Protein AF-0000000080642934 (afdb_homodimer)

pLDDT: mean 91.49, std 10.68, range [41.81, 98.75]

Nearest PDB structures (foldseek):
  3k69-assembly1_A-2  TM=8.177E-01  e=1.412E-08  Lactiplantibacillus plantarum
  7b0c-assembly1_B  TM=6.843E-01  e=7.940E-06  Streptomyces coelicolor A3(2)
  2y75-assembly1_E  TM=7.089E-01  e=1.522E-05  Bacillus subtilis
  4cic-assembly1_B  TM=7.485E-01  e=8.469E-05  Thermincola potens JR
  3lwf-assembly1_A  TM=7.181E-01  e=2.316E-04  Listeria innocua

Radius of gyration: 22.83 Å; Cα contacts (8 Å, |Δi|>4): 420; chains: 2; bounding box: 40×67×52 Å

Structure (mmCIF, N/CA/C/O backbone):
data_AF-0000000080642934-model_v1
#
loop_
_entity.id
_entity.type
_entity.pdbx_description
1 polymer 'Transcriptional regulator'
#
loop_
_atom_site.group_PDB
_atom_site.id
_atom_site.type_symbol
_atom_site.label_atom_id
_atom_site.label_alt_id
_atom_site.label_comp_id
_atom_site.label_asym_id
_atom_site.label_entity_id
_atom_site.label_seq_id
_atom_site.pdbx_PDB_ins_code
_atom_site.Cartn_x
_atom_site.Cartn_y
_atom_site.Cartn_z
_atom_site.occupancy
_atom_site.B_iso_or_equiv
_atom_site.auth_seq_id
_atom_site.auth_comp_id
_atom_site.auth_asym_id
_atom_site.auth_atom_id
_atom_site.pdbx_PDB_model_num
ATOM 1 N N . MET A 1 1 ? 0.956 3.424 2.697 1 89.25 1 MET A N 1
ATOM 2 C CA . MET A 1 1 ? 0.306 4.73 2.66 1 89.25 1 MET A CA 1
ATOM 3 C C . MET A 1 1 ? 0.313 5.301 1.247 1 89.25 1 MET A C 1
ATOM 5 O O . MET A 1 1 ? 1.026 4.805 0.375 1 89.25 1 MET A O 1
ATOM 9 N N . ASN A 1 2 ? -0.576 6.348 0.943 1 90.12 2 ASN A N 1
ATOM 10 C CA . ASN A 1 2 ? -0.686 7.035 -0.341 1 90.12 2 ASN A CA 1
ATOM 11 C C . ASN A 1 2 ? -0.651 8.547 -0.171 1 90.12 2 ASN A C 1
ATOM 13 O O . ASN A 1 2 ? -0.491 9.055 0.944 1 90.12 2 ASN A O 1
ATOM 17 N N . LEU A 1 3 ? -0.75 9.305 -1.248 1 91.69 3 LEU A N 1
ATOM 18 C CA . LEU A 1 3 ? -0.598 10.75 -1.232 1 91.69 3 LEU A CA 1
ATOM 19 C C . LEU A 1 3 ? -1.708 11.406 -0.416 1 91.69 3 LEU A C 1
ATOM 21 O O . LEU A 1 3 ? -1.459 12.352 0.331 1 91.69 3 LEU A O 1
ATOM 25 N N . GLU A 1 4 ? -2.947 10.938 -0.564 1 93.5 4 GLU A N 1
ATOM 26 C CA . GLU A 1 4 ? -4.059 11.539 0.164 1 93.5 4 GLU A CA 1
ATOM 27 C C . GLU A 1 4 ? -3.9 11.344 1.67 1 93.5 4 GLU A C 1
ATOM 29 O O . GLU A 1 4 ? -4.238 12.234 2.453 1 93.5 4 GLU A O 1
ATOM 34 N N . PHE A 1 5 ? -3.432 10.172 2.051 1 95.88 5 PHE A N 1
ATOM 35 C CA . PHE A 1 5 ? -3.098 9.938 3.451 1 95.88 5 PHE A CA 1
ATOM 36 C C . PHE A 1 5 ? -2.062 10.945 3.936 1 95.88 5 PHE A C 1
ATOM 38 O O . PHE A 1 5 ? -2.229 11.555 4.996 1 95.88 5 PHE A O 1
ATOM 45 N N . ASN A 1 6 ? -1.058 11.18 3.174 1 95.94 6 ASN A N 1
ATOM 46 C CA . ASN A 1 6 ? 0.011 12.094 3.551 1 95.94 6 ASN A CA 1
ATOM 47 C C . ASN A 1 6 ? -0.479 13.539 3.588 1 95.94 6 ASN A C 1
ATOM 49 O O . ASN A 1 6 ? -0.076 14.32 4.457 1 95.94 6 ASN A O 1
ATOM 53 N N . ILE A 1 7 ? -1.296 13.891 2.666 1 96.25 7 ILE A N 1
ATOM 54 C CA . ILE A 1 7 ? -1.896 15.227 2.658 1 96.25 7 ILE A CA 1
ATOM 55 C C . ILE A 1 7 ? -2.725 15.422 3.924 1 96.25 7 ILE A C 1
ATOM 57 O O . ILE A 1 7 ? -2.625 16.469 4.582 1 96.25 7 ILE A O 1
ATOM 61 N N . ALA A 1 8 ? -3.512 14.445 4.277 1 97.56 8 ALA A N 1
ATOM 62 C CA . ALA A 1 8 ? -4.371 14.523 5.457 1 97.56 8 ALA A CA 1
ATOM 63 C C . ALA A 1 8 ? -3.549 14.734 6.723 1 97.56 8 ALA A C 1
ATOM 65 O O . ALA A 1 8 ? -3.869 15.602 7.539 1 97.56 8 ALA A O 1
ATOM 66 N N . VAL A 1 9 ? -2.52 13.961 6.863 1 98.25 9 VAL A N 1
ATOM 67 C CA . VAL A 1 9 ? -1.676 14.055 8.047 1 98.25 9 VAL A CA 1
ATOM 68 C C . VAL A 1 9 ? -1.018 15.43 8.102 1 98.25 9 VAL A C 1
ATOM 70 O O . VAL A 1 9 ? -0.997 16.078 9.156 1 98.25 9 VAL A O 1
ATOM 73 N N . HIS A 1 10 ? -0.493 15.883 7.016 1 97.75 10 HIS A N 1
ATOM 74 C CA . HIS A 1 10 ? 0.13 17.203 6.941 1 97.75 10 HIS A CA 1
ATOM 75 C C . HIS A 1 10 ? -0.862 18.297 7.301 1 97.75 10 HIS A C 1
ATOM 77 O O . HIS A 1 10 ? -0.558 19.172 8.117 1 97.75 10 HIS A O 1
ATOM 83 N N . LEU A 1 11 ? -1.999 18.25 6.691 1 97.5 11 LEU A N 1
ATOM 84 C CA . LEU A 1 11 ? -3.033 19.25 6.875 1 97.5 11 LEU A CA 1
ATOM 85 C C . LEU A 1 11 ? -3.441 19.359 8.344 1 97.5 11 LEU A C 1
ATOM 87 O O . LEU A 1 11 ? -3.465 20.453 8.906 1 97.5 11 LEU A O 1
ATOM 91 N N . LEU A 1 12 ? -3.754 18.25 8.93 1 98.31 12 LEU A N 1
ATOM 92 C CA . LEU A 1 12 ? -4.191 18.25 10.32 1 98.31 12 LEU A CA 1
ATOM 93 C C . LEU A 1 12 ? -3.072 18.703 11.242 1 98.31 12 LEU A C 1
ATOM 95 O O . LEU A 1 12 ? -3.309 19.469 12.188 1 98.31 12 LEU A O 1
ATOM 99 N N . THR A 1 13 ? -1.869 18.219 10.992 1 98.19 13 THR A N 1
ATOM 100 C CA . THR A 1 13 ? -0.721 18.625 11.797 1 98.19 13 THR A CA 1
ATOM 101 C C . THR A 1 13 ? -0.499 20.141 11.703 1 98.19 13 THR A C 1
ATOM 103 O O . THR A 1 13 ? -0.252 20.797 12.711 1 98.19 13 THR A O 1
ATOM 106 N N . PHE A 1 14 ? -0.611 20.656 10.5 1 97.31 14 PHE A N 1
ATOM 107 C CA . PHE A 1 14 ? -0.465 22.094 10.266 1 97.31 14 PHE A CA 1
ATOM 108 C C . PHE A 1 14 ? -1.51 22.875 11.055 1 97.31 14 PHE A C 1
ATOM 110 O O . PHE A 1 14 ? -1.183 23.859 11.719 1 97.31 14 PHE A O 1
ATOM 117 N N . LEU A 1 15 ? -2.746 22.453 10.984 1 97.44 15 LEU A N 1
ATOM 118 C CA . LEU A 1 15 ? -3.834 23.156 11.641 1 97.44 15 LEU A CA 1
ATOM 119 C C . LEU A 1 15 ? -3.658 23.141 13.156 1 97.44 15 LEU A C 1
ATOM 121 O O . LEU A 1 15 ? -3.938 24.125 13.836 1 97.44 15 LEU A O 1
ATOM 125 N N . VAL A 1 16 ? -3.201 21.984 13.695 1 97.62 16 VAL A N 1
ATOM 126 C CA . VAL A 1 16 ? -2.998 21.859 15.141 1 97.62 16 VAL A CA 1
ATOM 127 C C . VAL A 1 16 ? -1.913 22.844 15.594 1 97.62 16 VAL A C 1
ATOM 129 O O . VAL A 1 16 ? -1.99 23.391 16.688 1 97.62 16 VAL A O 1
ATOM 132 N N . LYS A 1 17 ? -0.899 23.016 14.75 1 96.19 17 LYS A N 1
ATOM 133 C CA . LYS A 1 17 ? 0.188 23.938 15.07 1 96.19 17 LYS A CA 1
ATOM 134 C C . LYS A 1 17 ? -0.297 25.391 15.07 1 96.19 17 LYS A C 1
ATOM 136 O O . LYS A 1 17 ? 0.315 26.266 15.695 1 96.19 17 LYS A O 1
ATOM 141 N N . HIS A 1 18 ? -1.378 25.641 14.344 1 94.69 18 HIS A N 1
ATOM 142 C CA . HIS A 1 18 ? -1.953 26.969 14.219 1 94.69 18 HIS A CA 1
ATOM 143 C C . HIS A 1 18 ? -3.414 26.984 14.656 1 94.69 18 HIS A C 1
ATOM 145 O O . HIS A 1 18 ? -4.297 27.328 13.867 1 94.69 18 HIS A O 1
ATOM 151 N N 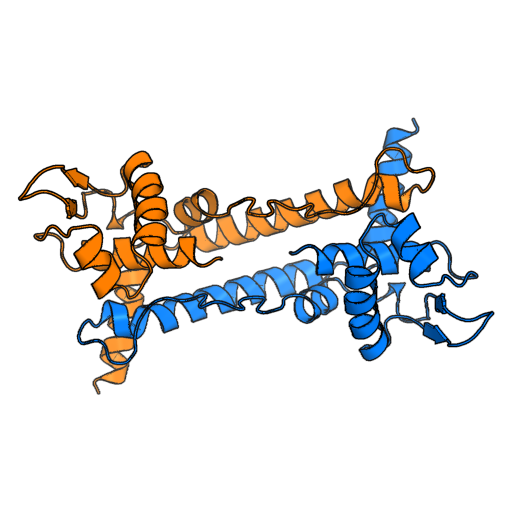. PRO A 1 19 ? -3.709 26.734 15.898 1 91.62 19 PRO A N 1
ATOM 152 C CA . PRO A 1 19 ? -5.062 26.453 16.375 1 91.62 19 PRO A CA 1
ATOM 153 C C . PRO A 1 19 ? -5.973 27.688 16.328 1 91.62 19 PRO A C 1
ATOM 155 O O . PRO A 1 19 ? -7.199 27.547 16.266 1 91.62 19 PRO A O 1
ATOM 158 N N . ASP A 1 20 ? -5.477 28.891 16.266 1 91.62 20 ASP A N 1
ATOM 159 C CA . ASP A 1 20 ? -6.289 30.094 16.359 1 91.62 20 ASP A CA 1
ATOM 160 C C . ASP A 1 20 ? -6.516 30.719 14.992 1 91.62 20 ASP A C 1
ATOM 162 O O . ASP A 1 20 ? -7.02 31.844 14.891 1 91.62 20 ASP A O 1
ATOM 166 N N . GLU A 1 21 ? -6.168 30.031 13.984 1 93 21 GLU A N 1
ATOM 167 C CA . GLU A 1 21 ? -6.289 30.562 12.633 1 93 21 GLU A CA 1
ATOM 168 C C . GLU A 1 21 ? -7.172 29.688 11.758 1 93 21 GLU A C 1
ATOM 170 O O . GLU A 1 21 ? -7.266 28.484 11.984 1 93 21 GLU A O 1
ATOM 175 N N . ARG A 1 22 ? -7.809 30.344 10.836 1 95.44 22 ARG A N 1
ATOM 176 C CA . ARG A 1 22 ? -8.594 29.672 9.812 1 95.44 22 ARG A CA 1
ATOM 177 C C . ARG A 1 22 ? -7.961 29.859 8.43 1 95.44 22 ARG A C 1
ATOM 179 O O . ARG A 1 22 ? -7.453 30.922 8.117 1 95.44 22 ARG A O 1
ATOM 186 N N . TYR A 1 23 ? -7.992 28.766 7.711 1 95.44 23 TYR A N 1
ATOM 187 C CA . TYR A 1 23 ? -7.371 28.812 6.391 1 95.44 23 TYR A CA 1
ATOM 188 C C . TYR A 1 23 ? -8.336 28.344 5.312 1 95.44 23 TYR A C 1
ATOM 190 O O . TYR A 1 23 ? -9.062 27.359 5.504 1 95.44 23 TYR A O 1
ATOM 198 N N . SER A 1 24 ? -8.344 29.078 4.223 1 93.12 24 SER A N 1
ATOM 199 C CA . SER A 1 24 ? -9.117 28.625 3.068 1 93.12 24 SER A CA 1
ATOM 200 C C . SER A 1 24 ? -8.445 27.438 2.387 1 93.12 24 SER A C 1
ATOM 202 O O . SER A 1 24 ? -7.266 27.172 2.621 1 93.12 24 SER A O 1
ATOM 204 N N . SER A 1 25 ? -9.266 26.75 1.488 1 91.44 25 SER A N 1
ATOM 205 C CA . SER A 1 25 ? -8.719 25.625 0.717 1 91.44 25 SER A CA 1
ATOM 206 C C . SER A 1 25 ? -7.535 26.078 -0.134 1 91.44 25 SER A C 1
ATOM 208 O O . SER A 1 25 ? -6.539 25.359 -0.246 1 91.44 25 SER A O 1
ATOM 210 N N . SER A 1 26 ? -7.609 27.312 -0.663 1 91.38 26 SER A N 1
ATOM 211 C CA . SER A 1 26 ? -6.535 27.828 -1.501 1 91.38 26 SER A CA 1
ATOM 212 C C . SER A 1 26 ? -5.285 28.125 -0.679 1 91.38 26 SER A C 1
ATOM 214 O O . SER A 1 26 ? -4.168 27.828 -1.107 1 91.38 26 SER A O 1
ATOM 216 N N . GLU A 1 27 ? -5.406 28.719 0.485 1 92.25 27 GLU A N 1
ATOM 217 C CA . GLU A 1 27 ? -4.273 29 1.361 1 92.25 27 GLU A CA 1
ATOM 218 C C . GLU A 1 27 ? -3.596 27.703 1.82 1 92.25 27 GLU A C 1
ATOM 220 O O . GLU A 1 27 ? -2.367 27.609 1.825 1 92.25 27 GLU A O 1
ATOM 225 N N . LEU A 1 28 ? -4.402 26.75 2.205 1 94.31 28 LEU A N 1
ATOM 226 C CA . LEU A 1 28 ? -3.873 25.469 2.67 1 94.31 28 LEU A CA 1
ATOM 227 C C . LEU A 1 28 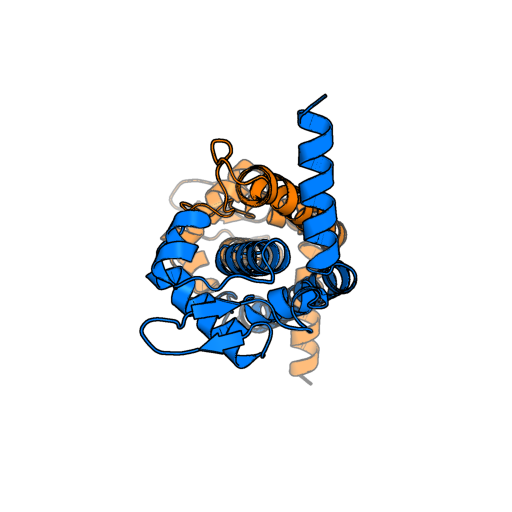? -3.127 24.75 1.551 1 94.31 28 LEU A C 1
ATOM 229 O O . LEU A 1 28 ? -2.047 24.203 1.775 1 94.31 28 LEU A O 1
ATOM 233 N N . ALA A 1 29 ? -3.742 24.734 0.363 1 93.5 29 ALA A N 1
ATOM 234 C CA . ALA A 1 29 ? -3.094 24.094 -0.781 1 93.5 29 ALA A CA 1
ATOM 235 C C . ALA A 1 29 ? -1.715 24.703 -1.035 1 93.5 29 ALA A C 1
ATOM 237 O O . ALA A 1 29 ? -0.757 23.969 -1.316 1 93.5 29 ALA A O 1
ATOM 238 N N . GLU A 1 30 ? -1.625 25.984 -0.925 1 89.38 30 GLU A N 1
ATOM 239 C CA . GLU A 1 30 ? -0.358 26.688 -1.116 1 89.38 30 GLU A CA 1
ATOM 240 C C . GLU A 1 30 ? 0.635 26.344 -0.009 1 89.38 30 GLU A C 1
ATOM 242 O O . GLU A 1 30 ? 1.814 26.109 -0.278 1 89.38 30 GLU A O 1
ATOM 247 N N . ARG A 1 31 ? 0.184 26.266 1.146 1 88 31 ARG A N 1
ATOM 248 C CA . ARG A 1 31 ? 1.046 26.062 2.305 1 88 31 ARG A CA 1
ATOM 249 C C . ARG A 1 31 ? 1.565 24.625 2.344 1 88 31 ARG A C 1
ATOM 251 O O . ARG A 1 31 ? 2.682 24.375 2.805 1 88 31 ARG A O 1
ATOM 258 N N . ILE A 1 32 ? 0.732 23.75 1.9 1 88.12 32 ILE A N 1
ATOM 259 C CA . ILE A 1 32 ? 1.156 22.359 2.002 1 88.12 32 ILE A CA 1
ATOM 260 C C . ILE A 1 32 ? 1.582 21.844 0.628 1 88.12 32 ILE A C 1
ATOM 262 O O . ILE A 1 32 ? 1.884 20.656 0.466 1 88.12 32 ILE A O 1
ATOM 266 N N . CYS A 1 33 ? 1.588 22.734 -0.419 1 85.38 33 CYS A N 1
ATOM 267 C CA . CYS A 1 33 ? 2.127 22.516 -1.757 1 85.38 33 CYS A CA 1
ATOM 268 C C . CYS A 1 33 ? 1.426 21.344 -2.449 1 85.38 33 CYS A C 1
ATOM 270 O O . CYS A 1 33 ? 2.08 20.422 -2.924 1 85.38 33 CYS A O 1
ATOM 272 N N . VAL A 1 34 ? 0.163 21.375 -2.518 1 89.69 34 VAL A N 1
ATOM 273 C CA . VAL A 1 34 ? -0.615 20.359 -3.225 1 89.69 34 VAL A CA 1
ATOM 274 C C . VAL A 1 34 ? -1.629 21.031 -4.145 1 89.69 34 VAL A C 1
ATOM 276 O O . VAL A 1 34 ? -1.866 22.234 -4.035 1 89.69 34 VAL A O 1
ATOM 279 N N . ASN A 1 35 ? -2.176 20.219 -4.996 1 87.56 35 ASN A N 1
ATOM 280 C CA . ASN A 1 35 ? -3.256 20.656 -5.871 1 87.56 35 ASN A CA 1
ATOM 281 C C . ASN A 1 35 ? -4.539 20.922 -5.09 1 87.56 35 ASN A C 1
ATOM 283 O O . ASN A 1 35 ? -4.961 20.094 -4.281 1 87.56 35 ASN A O 1
ATOM 287 N N . PRO A 1 36 ? -5.156 22.141 -5.332 1 90.81 36 PRO A N 1
ATOM 288 C CA . PRO A 1 36 ? -6.375 22.484 -4.594 1 90.81 36 PRO A CA 1
ATOM 289 C C . PRO A 1 36 ? -7.473 21.438 -4.75 1 90.81 36 PRO A C 1
ATOM 291 O O . PRO A 1 36 ? -8.258 21.203 -3.82 1 90.81 36 PRO A O 1
ATOM 294 N N . VAL A 1 37 ? -7.523 20.859 -5.934 1 90.44 37 VAL A N 1
ATOM 295 C CA . VAL A 1 37 ? -8.547 19.844 -6.16 1 90.44 37 VAL A CA 1
ATOM 296 C C . VAL A 1 37 ? -8.297 18.641 -5.25 1 90.44 37 VAL A C 1
ATOM 298 O O . VAL A 1 37 ? -9.219 18.125 -4.621 1 90.44 37 VAL A O 1
ATOM 301 N N . GLN A 1 38 ? -7.109 18.203 -5.133 1 90 38 GLN A N 1
ATOM 302 C CA . GLN A 1 38 ? -6.754 17.078 -4.266 1 90 38 GLN A CA 1
ATOM 303 C C . GLN A 1 38 ? -6.992 17.438 -2.799 1 90 38 GLN A C 1
ATOM 305 O O . GLN A 1 38 ? -7.453 16.594 -2.023 1 90 38 GLN A O 1
ATOM 310 N N . LEU A 1 39 ? -6.699 18.609 -2.455 1 94.19 39 LEU A N 1
ATOM 311 C CA . LEU A 1 39 ? -6.914 19.047 -1.08 1 94.19 39 LEU A CA 1
ATOM 312 C C . LEU A 1 39 ? -8.398 19.016 -0.727 1 94.19 39 LEU A C 1
ATOM 314 O O . LEU A 1 39 ? -8.766 18.609 0.379 1 94.19 39 LEU A O 1
ATOM 318 N N . ARG A 1 40 ? -9.234 19.422 -1.594 1 92.56 40 ARG A N 1
ATOM 319 C CA . ARG A 1 40 ? -10.664 19.484 -1.327 1 92.56 40 ARG A CA 1
ATOM 320 C C . ARG A 1 40 ? -11.242 18.094 -1.097 1 92.56 40 ARG A C 1
ATOM 322 O O . ARG A 1 40 ? -12.117 17.906 -0.254 1 92.56 40 ARG A O 1
ATOM 329 N N . ARG A 1 41 ? -10.711 17.125 -1.871 1 93 41 ARG A N 1
ATOM 330 C CA . ARG A 1 41 ? -11.141 15.742 -1.666 1 93 41 ARG A CA 1
ATOM 331 C C . ARG A 1 41 ? -10.758 15.25 -0.271 1 93 41 ARG A C 1
ATOM 333 O O . ARG A 1 41 ? -11.562 14.594 0.399 1 93 41 ARG A O 1
ATOM 340 N N . VAL A 1 42 ? -9.625 15.586 0.097 1 95.88 42 VAL A N 1
ATOM 341 C CA . VAL A 1 42 ? -9.117 15.164 1.398 1 95.88 42 VAL A CA 1
ATOM 342 C C . VAL A 1 42 ? -9.898 15.867 2.51 1 95.88 42 VAL A C 1
ATOM 344 O O . VAL A 1 42 ? -10.344 15.227 3.463 1 95.88 42 VAL A O 1
ATOM 347 N N . THR A 1 43 ? -10.109 17.203 2.346 1 96.44 43 THR A N 1
ATOM 348 C CA . THR A 1 43 ? -10.781 17.969 3.385 1 96.44 43 THR A CA 1
ATOM 349 C C . THR A 1 43 ? -12.234 17.531 3.531 1 96.44 43 THR A C 1
ATOM 351 O O . THR A 1 43 ? -12.789 17.547 4.633 1 96.44 43 THR A O 1
ATOM 354 N N . ARG A 1 44 ? -12.836 17.172 2.463 1 95 44 ARG A N 1
ATOM 355 C CA . ARG A 1 44 ? -14.203 16.688 2.535 1 95 44 ARG A CA 1
ATOM 356 C C . ARG A 1 44 ? -14.305 15.453 3.436 1 95 44 ARG A C 1
ATOM 358 O O . ARG A 1 44 ? -15.172 15.383 4.305 1 95 44 ARG A O 1
ATOM 365 N N . LYS A 1 45 ? -13.422 14.531 3.219 1 95.44 45 LYS A N 1
ATOM 366 C CA . LYS A 1 45 ? -13.422 13.32 4.031 1 95.44 45 LYS A CA 1
ATOM 367 C C . LYS A 1 45 ? -13.133 13.641 5.496 1 95.44 45 LYS A C 1
ATOM 369 O O . LYS A 1 45 ? -13.758 13.07 6.395 1 95.44 45 LYS A O 1
ATOM 374 N N . LEU A 1 46 ? -12.25 14.516 5.773 1 97.62 46 LEU A N 1
ATOM 375 C CA . LEU A 1 46 ? -11.891 14.891 7.137 1 97.62 46 LEU A CA 1
ATOM 376 C C . LEU A 1 46 ? -13.055 15.594 7.828 1 97.62 46 LEU A C 1
ATOM 378 O O . LEU A 1 46 ? -13.289 15.375 9.023 1 97.62 46 LEU A O 1
ATOM 382 N N . ASN A 1 47 ? -13.656 16.438 7.016 1 95.81 47 ASN A N 1
ATOM 383 C CA . ASN A 1 47 ? -14.812 17.141 7.559 1 95.81 47 ASN A CA 1
ATOM 384 C C . ASN A 1 47 ? -15.953 16.188 7.895 1 95.81 47 ASN A C 1
ATOM 386 O O . ASN A 1 47 ? -16.609 16.328 8.93 1 95.81 47 ASN A O 1
ATOM 390 N N . ASP A 1 48 ? -16.188 15.234 7.027 1 95.38 48 ASP A N 1
ATOM 391 C CA . ASP A 1 48 ? -17.219 14.234 7.242 1 95.38 48 ASP A CA 1
ATOM 392 C C . ASP A 1 48 ? -16.984 13.453 8.531 1 95.38 48 ASP A C 1
ATOM 394 O O . ASP A 1 48 ? -17.922 13.039 9.203 1 95.38 48 ASP A O 1
ATOM 398 N N . GLN A 1 49 ? -15.734 13.328 8.938 1 95.94 49 GLN A N 1
ATOM 399 C CA . GLN A 1 49 ? -15.367 12.57 10.133 1 95.94 49 GLN A CA 1
ATOM 400 C C . GLN A 1 49 ? -15.211 13.492 11.336 1 95.94 49 GLN A C 1
ATOM 402 O O . GLN A 1 49 ? -14.891 13.031 12.438 1 95.94 49 GLN A O 1
ATOM 407 N N . GLN A 1 50 ? -15.367 14.805 11.133 1 96.88 50 GLN A N 1
ATOM 408 C CA . GLN A 1 50 ? -15.297 15.828 12.172 1 96.88 50 GLN A CA 1
ATOM 409 C C . GLN A 1 50 ? -13.898 15.898 12.781 1 96.88 50 GLN A C 1
ATOM 411 O O . GLN A 1 50 ? -13.75 16.078 13.992 1 96.88 50 GLN A O 1
ATOM 416 N N . TYR A 1 51 ? -12.938 15.711 11.969 1 97.88 51 TYR A N 1
ATOM 417 C CA . TYR A 1 51 ? -11.555 15.781 12.422 1 97.88 51 TYR A CA 1
ATOM 418 C C . TYR A 1 51 ? -11.055 17.219 12.422 1 97.88 51 TYR A C 1
ATOM 420 O O . TYR A 1 51 ? -9.969 17.5 12.93 1 97.88 51 TYR A O 1
ATOM 428 N N . LEU A 1 52 ? -11.867 18.125 11.812 1 97.44 52 LEU A N 1
ATOM 429 C CA . LEU A 1 52 ? -11.609 19.562 11.797 1 97.44 52 LEU A CA 1
ATOM 430 C C . LEU A 1 52 ? -12.906 20.344 11.703 1 97.44 52 LEU A C 1
ATOM 432 O O . LEU A 1 52 ? -13.977 19.766 11.523 1 97.44 52 LEU A O 1
ATOM 436 N N . ASP A 1 53 ? -12.797 21.625 11.898 1 96.38 53 ASP A N 1
ATOM 437 C CA . ASP A 1 53 ? -13.945 22.5 11.75 1 96.38 53 ASP A CA 1
ATOM 438 C C . ASP A 1 53 ? -13.906 23.234 10.406 1 96.38 53 ASP A C 1
ATOM 440 O O . ASP A 1 53 ? -12.859 23.719 9.992 1 96.38 53 ASP A O 1
ATOM 444 N N . ALA A 1 54 ? -15.031 23.219 9.789 1 94.88 54 ALA A N 1
ATOM 445 C CA . ALA A 1 54 ? -15.172 23.953 8.539 1 94.88 54 ALA A CA 1
ATOM 446 C C . ALA A 1 54 ? -16.266 25 8.641 1 94.88 54 ALA A C 1
ATOM 448 O O . ALA A 1 54 ? -17.297 24.781 9.273 1 94.88 54 ALA A O 1
ATOM 449 N N . SER A 1 55 ? -16.031 26.156 8.125 1 92.44 55 SER A N 1
ATOM 450 C CA . SER A 1 55 ? -17.031 27.203 8.039 1 92.44 55 SER A CA 1
ATOM 451 C C . SER A 1 55 ? -17.031 27.875 6.668 1 92.44 55 SER A C 1
ATOM 453 O O . SER A 1 55 ? -15.984 27.922 6.012 1 9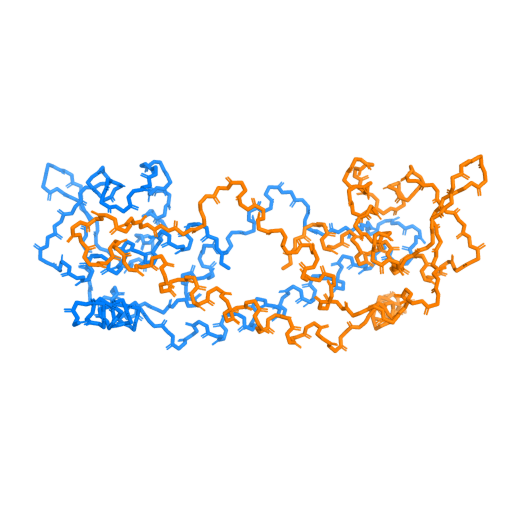2.44 55 SER A O 1
ATOM 455 N N . ARG A 1 56 ? -18.25 28.188 6.215 1 87.75 56 ARG A N 1
ATOM 456 C CA . ARG A 1 56 ? -18.391 28.812 4.902 1 87.75 56 ARG A CA 1
ATOM 457 C C . ARG A 1 56 ? -18.359 30.328 5.012 1 87.75 56 ARG A C 1
ATOM 459 O O . ARG A 1 56 ? -18.578 30.891 6.09 1 87.75 56 ARG A O 1
ATOM 466 N N . GLY A 1 57 ? -18.047 31.062 3.834 1 84.81 57 GLY A N 1
ATOM 467 C CA . GLY A 1 57 ? -18.141 32.531 3.758 1 84.81 57 GLY A CA 1
ATOM 468 C C . GLY A 1 57 ? -16.781 33.188 3.738 1 84.81 57 GLY A C 1
ATOM 469 O O . GLY A 1 57 ? -15.742 32.531 3.812 1 84.81 57 GLY A O 1
ATOM 470 N N . LYS A 1 58 ? -16.766 34.562 3.688 1 85.25 58 LYS A N 1
ATOM 471 C CA . LYS A 1 58 ? -15.586 35.438 3.561 1 85.25 58 LYS A CA 1
ATOM 472 C C . LYS A 1 58 ? -14.594 35.156 4.691 1 85.25 58 LYS A C 1
ATOM 474 O O . LYS A 1 58 ? -13.383 35.219 4.48 1 85.25 58 LYS A O 1
ATOM 479 N N . TYR A 1 59 ? -15.086 34.844 5.922 1 85.31 59 TYR A N 1
ATOM 480 C CA . TYR A 1 59 ? -14.219 34.594 7.062 1 85.31 59 TYR A CA 1
ATOM 481 C C . TYR A 1 59 ? -14.211 33.125 7.43 1 85.31 59 TYR A C 1
ATOM 483 O O . TYR A 1 59 ? -13.883 32.75 8.562 1 85.31 59 TYR A O 1
ATOM 491 N N . GLY A 1 60 ? -14.57 32.375 6.391 1 93.06 60 GLY A N 1
ATOM 492 C CA . GLY A 1 60 ? -14.648 30.938 6.648 1 93.06 60 GLY A CA 1
ATOM 493 C C . GLY A 1 60 ? -13.328 30.234 6.422 1 93.06 60 GLY A C 1
ATOM 494 O O . GLY A 1 60 ? -12.266 30.844 6.473 1 93.06 60 GLY A O 1
ATOM 495 N N . GLY A 1 61 ? -13.359 28.844 6.391 1 95.31 61 GLY A N 1
ATOM 496 C CA . GLY A 1 61 ? -12.18 28 6.23 1 95.31 61 GLY A CA 1
ATOM 497 C C . GLY A 1 61 ? -12.133 26.859 7.215 1 95.31 61 GLY A C 1
ATOM 498 O O . GLY A 1 61 ? -13.164 26.422 7.73 1 95.31 61 GLY A O 1
ATOM 499 N N . TYR A 1 62 ? -10.938 26.359 7.285 1 96.94 62 TYR A N 1
ATOM 500 C CA . TYR A 1 62 ? -10.719 25.172 8.109 1 96.94 62 TYR A CA 1
ATOM 501 C C . TYR A 1 62 ? -9.875 25.516 9.328 1 96.94 62 TYR A C 1
ATOM 503 O O . TYR A 1 62 ? -8.961 26.328 9.258 1 96.94 62 TYR A O 1
ATOM 511 N N . GLN A 1 63 ? -10.234 24.906 10.414 1 97.44 63 GLN A N 1
ATOM 512 C CA . GLN A 1 63 ? -9.531 25.078 11.68 1 97.44 63 GLN A CA 1
ATOM 513 C C . GLN A 1 63 ? -9.523 23.781 12.492 1 97.44 63 GLN A C 1
ATOM 515 O O . GLN A 1 63 ? -10.461 22.984 12.398 1 97.44 63 GLN A O 1
ATOM 520 N N . ALA A 1 64 ? -8.43 23.594 13.273 1 97.88 64 ALA A N 1
ATOM 521 C CA . ALA A 1 64 ? -8.391 22.453 14.172 1 97.88 64 ALA A CA 1
ATOM 522 C C . ALA A 1 64 ? -9.508 22.531 15.211 1 97.88 64 ALA A C 1
ATOM 524 O O . ALA A 1 64 ? -9.938 23.625 15.586 1 97.88 64 ALA A O 1
ATOM 525 N N . ASN A 1 65 ? -9.992 21.438 15.602 1 97.19 65 ASN A N 1
ATOM 526 C CA . ASN A 1 65 ? -10.914 21.344 16.734 1 97.19 65 ASN A CA 1
ATOM 527 C C . ASN A 1 65 ? -10.375 20.453 17.844 1 97.19 65 ASN A C 1
ATOM 529 O O . ASN A 1 65 ? -9.203 20.078 17.828 1 97.19 65 ASN A O 1
ATOM 533 N N . ASP A 1 66 ? -11.18 20.109 18.844 1 95.5 66 ASP A N 1
ATOM 534 C CA . ASP A 1 66 ? -10.719 19.406 20.047 1 95.5 66 ASP A CA 1
ATOM 535 C C . ASP A 1 66 ? -10.328 17.969 19.703 1 95.5 66 ASP A C 1
ATOM 537 O O . ASP A 1 66 ? -9.602 17.328 20.469 1 95.5 66 ASP A O 1
ATOM 541 N N . GLN A 1 67 ? -10.727 17.5 18.547 1 96.94 67 GLN A N 1
ATOM 542 C CA . GLN A 1 67 ? -10.477 16.125 18.188 1 96.94 67 GLN A CA 1
ATOM 543 C C . GLN A 1 67 ? -9.242 16 17.281 1 96.94 67 GLN A C 1
ATOM 545 O O . GLN A 1 67 ? -8.648 14.93 17.172 1 96.94 67 GLN A O 1
ATOM 550 N N . THR A 1 68 ? -8.828 17.062 16.688 1 98.25 68 THR A N 1
ATOM 551 C CA . THR A 1 68 ? -7.828 17.031 15.617 1 98.25 68 THR A CA 1
ATOM 552 C C . THR A 1 68 ? -6.535 16.375 16.109 1 98.25 68 THR A C 1
ATOM 554 O O . THR A 1 68 ? -6.008 15.469 15.469 1 98.25 68 THR A O 1
ATOM 557 N N . MET A 1 69 ? -6.027 16.797 17.234 1 97.38 69 MET A N 1
ATOM 558 C CA . MET A 1 69 ? -4.738 16.328 17.734 1 97.38 69 MET A CA 1
ATOM 559 C C . MET A 1 69 ? -4.816 14.867 18.172 1 97.38 69 MET A C 1
ATOM 561 O O . MET A 1 69 ? -3.805 14.164 18.188 1 97.38 69 MET A O 1
ATOM 565 N N . LYS A 1 70 ? -6.059 14.367 18.453 1 97.88 70 LYS A N 1
ATOM 566 C CA . LYS A 1 70 ? -6.254 13.023 19 1 97.88 70 LYS A CA 1
ATOM 567 C C . LYS A 1 70 ? -6.453 12 17.891 1 97.88 70 LYS A C 1
ATOM 569 O O . LYS A 1 70 ? -6.375 10.797 18.125 1 97.88 70 LYS A O 1
ATOM 574 N N . VA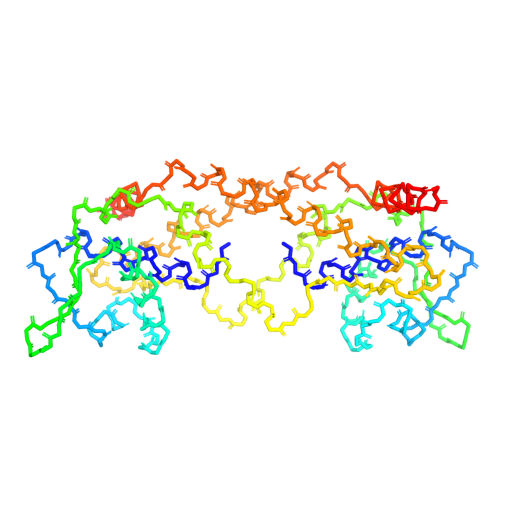L A 1 71 ? -6.621 12.477 16.703 1 98.19 71 VAL A N 1
ATOM 575 C CA . VAL A 1 71 ? -6.852 11.57 15.578 1 98.19 71 VAL A CA 1
ATOM 576 C C . VAL A 1 71 ? -5.652 10.633 15.414 1 98.19 71 VAL A C 1
ATOM 578 O O . VAL A 1 71 ? -4.508 11.086 15.367 1 98.19 71 VAL A O 1
ATOM 581 N N . ASN A 1 72 ? -5.875 9.336 15.406 1 97.75 72 ASN A N 1
ATOM 582 C CA . ASN A 1 72 ? -4.758 8.43 15.156 1 97.75 72 ASN A CA 1
ATOM 583 C C . ASN A 1 72 ? -4.586 8.141 13.672 1 97.75 72 ASN A C 1
ATOM 585 O O . ASN A 1 72 ? -5.543 8.25 12.898 1 97.75 72 ASN A O 1
ATOM 589 N N . LEU A 1 73 ? -3.473 7.77 13.32 1 98.56 73 LEU A N 1
ATOM 590 C CA . LEU A 1 73 ? -3.139 7.574 11.914 1 98.56 73 LEU A CA 1
ATOM 591 C C . LEU A 1 73 ? -3.859 6.355 11.352 1 98.56 73 LEU A C 1
ATOM 593 O O . LEU A 1 73 ? -4.031 6.242 10.133 1 98.56 73 LEU A O 1
ATOM 597 N N . ALA A 1 74 ? -4.281 5.414 12.242 1 98.25 74 ALA A N 1
ATOM 598 C CA . ALA A 1 74 ? -5.031 4.254 11.766 1 98.25 74 ALA A CA 1
ATOM 599 C C . ALA A 1 74 ? -6.371 4.68 11.164 1 98.25 74 ALA A C 1
ATOM 601 O O . ALA A 1 74 ? -6.793 4.145 10.133 1 98.25 74 ALA A O 1
ATOM 602 N N . GLU A 1 75 ? -7.031 5.621 11.812 1 97.12 75 GLU A N 1
ATOM 603 C CA . GLU A 1 75 ? -8.297 6.141 11.305 1 97.12 75 GLU A CA 1
ATOM 604 C C . GLU A 1 75 ? -8.117 6.797 9.938 1 97.12 75 GLU A C 1
ATOM 606 O O . GLU A 1 75 ? -8.922 6.582 9.031 1 97.12 75 GLU A O 1
ATOM 611 N N . LEU A 1 76 ? -7.074 7.578 9.812 1 97.88 76 LEU A N 1
ATOM 612 C CA . LEU A 1 76 ? -6.777 8.234 8.547 1 97.88 76 LEU A CA 1
ATOM 613 C C . LEU A 1 76 ? -6.383 7.207 7.488 1 97.88 76 LEU A C 1
ATOM 615 O O . LEU A 1 76 ? -6.773 7.328 6.324 1 97.88 76 LEU A O 1
ATOM 619 N N . PHE A 1 77 ? -5.602 6.219 7.949 1 97.12 77 PHE A N 1
ATOM 620 C CA . PHE A 1 77 ? -5.172 5.168 7.039 1 97.12 77 PHE A CA 1
ATOM 621 C C . PHE A 1 77 ? -6.371 4.457 6.426 1 97.12 77 PHE A C 1
ATOM 623 O O . PHE A 1 77 ? -6.426 4.258 5.207 1 97.12 77 PHE A O 1
ATOM 630 N N . VAL A 1 78 ? -7.305 4.125 7.219 1 95.44 78 VAL A N 1
ATOM 631 C CA . VAL A 1 78 ? -8.508 3.438 6.758 1 95.44 78 VAL A CA 1
ATOM 632 C C . VAL A 1 78 ? -9.328 4.367 5.867 1 95.44 78 VAL A C 1
ATOM 634 O O . VAL A 1 78 ? -9.82 3.953 4.812 1 95.44 78 VAL A O 1
ATOM 637 N N . ALA A 1 79 ? -9.422 5.551 6.227 1 94.75 79 ALA A N 1
ATOM 638 C CA . ALA A 1 79 ? -10.25 6.512 5.504 1 94.75 79 ALA A CA 1
ATOM 639 C C . ALA A 1 79 ? -9.703 6.762 4.105 1 94.75 79 ALA A C 1
ATOM 641 O O . ALA A 1 79 ? -10.469 6.992 3.164 1 94.75 79 ALA A O 1
ATOM 642 N N . PHE A 1 80 ? -8.406 6.746 3.996 1 93.94 80 PHE A N 1
ATOM 643 C CA . PHE A 1 80 ? -7.816 7.145 2.725 1 93.94 80 PHE A CA 1
ATOM 644 C C . PHE A 1 80 ? -7.227 5.941 1.999 1 93.94 80 PHE A C 1
ATOM 646 O O . PHE A 1 80 ? -6.613 6.09 0.94 1 93.94 80 PHE A O 1
ATOM 653 N N . SER A 1 81 ? -7.309 4.785 2.66 1 84.06 81 SER A N 1
ATOM 654 C CA . SER A 1 81 ? -6.859 3.562 1.999 1 84.06 81 SER A CA 1
ATOM 655 C C . SER A 1 81 ? -7.738 3.227 0.802 1 84.06 81 SER A C 1
ATOM 657 O O . SER A 1 81 ? -8.945 3.018 0.951 1 84.06 81 SER A O 1
ATOM 659 N N . GLU A 1 82 ? -8.117 4.301 0.002 1 64.44 82 GLU A N 1
ATOM 660 C CA . GLU A 1 82 ? -9.062 3.957 -1.054 1 64.44 82 GLU A CA 1
ATOM 661 C C . GLU A 1 82 ? -8.594 2.732 -1.837 1 64.44 82 GLU A C 1
ATOM 663 O O . GLU A 1 82 ? -7.395 2.506 -1.983 1 64.44 82 GLU A O 1
ATOM 668 N N . GLU A 1 83 ? -9.43 1.814 -1.859 1 54.59 83 GLU A N 1
ATOM 669 C CA . GLU A 1 83 ? -9.32 0.829 -2.932 1 54.59 83 GLU A CA 1
ATOM 670 C C . GLU A 1 83 ? -9.07 1.503 -4.277 1 54.59 83 GLU A C 1
ATOM 672 O O . GLU A 1 83 ? -9.992 2.043 -4.891 1 54.59 83 GLU A O 1
ATOM 677 N N . ARG A 1 84 ? -8.125 2.633 -4.305 1 49.06 84 ARG A N 1
ATOM 678 C CA . ARG A 1 84 ? -7.953 3.285 -5.598 1 49.06 84 ARG A CA 1
ATOM 679 C C . ARG A 1 84 ? -8.227 2.316 -6.742 1 49.06 84 ARG A C 1
ATOM 681 O O . ARG A 1 84 ? -7.758 2.523 -7.863 1 49.06 84 ARG A O 1
ATOM 688 N N . SER A 1 85 ? -8.445 1.157 -6.508 1 48.44 85 SER A N 1
ATOM 689 C CA . SER A 1 85 ? -8.25 0.296 -7.672 1 48.44 85 SER A CA 1
ATOM 690 C C . SER A 1 85 ? -9.281 0.591 -8.758 1 48.44 85 SER A C 1
ATOM 692 O O . SER A 1 85 ? -10.422 0.123 -8.688 1 48.44 85 SER A O 1
ATOM 694 N N . ASP A 1 86 ? -9.391 1.949 -9.18 1 49.22 86 ASP A N 1
ATOM 695 C CA . ASP A 1 86 ? -10.148 1.856 -10.422 1 49.22 86 ASP A CA 1
ATOM 696 C C . ASP A 1 86 ? -9.891 0.526 -11.125 1 49.22 86 ASP A C 1
ATOM 698 O O . ASP A 1 86 ? -10.633 0.149 -12.039 1 49.22 86 ASP A O 1
ATOM 702 N N . GLY A 1 87 ? -8.781 -0.237 -10.781 1 61.59 87 GLY A N 1
ATOM 703 C CA . GLY A 1 87 ? -8.586 -1.465 -11.539 1 61.59 87 GLY A CA 1
ATOM 704 C C . GLY A 1 87 ? -8.492 -2.697 -10.656 1 61.59 87 GLY A C 1
ATOM 705 O O . GLY A 1 87 ? -8.562 -2.598 -9.43 1 61.59 87 GLY A O 1
ATOM 706 N N . ARG A 1 88 ? -8.656 -3.771 -11.203 1 81 88 ARG A N 1
ATOM 707 C CA . ARG A 1 88 ? -8.594 -5.133 -10.68 1 81 88 ARG A CA 1
ATOM 708 C C . ARG A 1 88 ? -7.289 -5.363 -9.922 1 81 88 ARG A C 1
ATOM 710 O O . ARG A 1 88 ? -6.203 -5.148 -10.461 1 81 88 ARG A O 1
ATOM 717 N N . LEU A 1 89 ? -7.355 -5.488 -8.578 1 87.94 89 LEU A N 1
ATOM 718 C CA . LEU A 1 89 ? -6.184 -5.738 -7.75 1 87.94 89 LEU A CA 1
ATOM 719 C C . LEU A 1 89 ? -5.785 -7.211 -7.809 1 87.94 89 LEU A C 1
ATOM 721 O O . LEU A 1 89 ? -4.598 -7.539 -7.785 1 87.94 89 LEU A O 1
ATOM 725 N N . PHE A 1 90 ? -6.754 -7.984 -7.93 1 91.44 90 PHE A N 1
ATOM 726 C CA . PHE A 1 90 ? -6.488 -9.422 -7.887 1 91.44 90 PHE A CA 1
ATOM 727 C C . PHE A 1 90 ? -6.758 -10.062 -9.242 1 91.44 90 PHE A C 1
ATOM 729 O O . PHE A 1 90 ? -7.652 -9.633 -9.969 1 91.44 90 PHE A O 1
ATOM 736 N N . THR A 1 91 ? -6.031 -11.078 -9.469 1 92.62 91 THR A N 1
ATOM 737 C CA . THR A 1 91 ? -6.223 -11.852 -10.688 1 92.62 91 THR A CA 1
ATOM 738 C C . THR A 1 91 ? -7.051 -13.109 -10.398 1 92.62 91 THR A C 1
ATOM 740 O O . THR A 1 91 ? -7.34 -13.414 -9.242 1 92.62 91 THR A O 1
ATOM 743 N N . GLY A 1 92 ? -7.371 -13.727 -11.523 1 89.06 92 GLY A N 1
ATOM 744 C CA . GLY A 1 92 ? -8.164 -14.945 -11.43 1 89.06 92 GLY A CA 1
ATOM 745 C C . GLY A 1 92 ? -9.586 -14.773 -11.922 1 89.06 92 GLY A C 1
ATOM 746 O O . GLY A 1 92 ? -10 -13.664 -12.266 1 89.06 92 GLY A O 1
ATOM 747 N N . ASP A 1 93 ? -10.172 -15.914 -12.023 1 88.75 93 ASP A N 1
ATOM 748 C CA . ASP A 1 93 ? -11.539 -16.016 -12.516 1 88.75 93 ASP A CA 1
ATOM 749 C C . ASP A 1 93 ? -12.266 -17.203 -11.883 1 88.75 93 ASP A C 1
ATOM 751 O O . ASP A 1 93 ? -11.898 -18.359 -12.102 1 88.75 93 ASP A O 1
ATOM 755 N N . GLU A 1 94 ? -13.328 -16.891 -11.195 1 87.31 94 GLU A N 1
ATOM 756 C CA . GLU A 1 94 ? -14.07 -17.938 -10.492 1 87.31 94 GLU A CA 1
ATOM 757 C C . GLU A 1 94 ? -14.617 -18.984 -11.461 1 87.31 94 GLU A C 1
ATOM 759 O O . GLU A 1 94 ? -14.875 -20.125 -11.078 1 87.31 94 GLU A O 1
ATOM 764 N N . GLY A 1 95 ? -14.797 -18.656 -12.703 1 87.94 95 GLY A N 1
ATOM 765 C CA . GLY A 1 95 ? -15.336 -19.547 -13.711 1 87.94 95 GLY A CA 1
ATOM 766 C C . GLY A 1 95 ? -14.258 -20.328 -14.445 1 87.94 95 GLY A C 1
ATOM 767 O O . GLY A 1 95 ? -14.555 -21.109 -15.359 1 87.94 95 GLY A O 1
ATOM 768 N N . SER A 1 96 ? -13.102 -20.172 -14.047 1 89.94 96 SER A N 1
ATOM 769 C CA . SER A 1 96 ? -11.992 -20.828 -14.734 1 89.94 96 SER A CA 1
ATOM 770 C C . SER A 1 96 ? -11.977 -22.328 -14.453 1 89.94 96 SER A C 1
ATOM 772 O O . SER A 1 96 ? -12.414 -22.781 -13.391 1 89.94 96 SER A O 1
ATOM 774 N N . ASP A 1 97 ? -11.477 -23.078 -15.422 1 88.06 97 ASP A N 1
ATOM 775 C CA . ASP A 1 97 ? -11.312 -24.516 -15.234 1 88.06 97 ASP A CA 1
ATOM 776 C C . ASP A 1 97 ? -10.039 -24.828 -14.453 1 88.06 97 ASP A C 1
ATOM 778 O O . ASP A 1 97 ? -9.852 -25.953 -13.992 1 88.06 97 ASP A O 1
ATOM 782 N N . CYS A 1 98 ? -9.219 -23.859 -14.305 1 90.69 98 CYS A N 1
ATOM 783 C CA . CYS A 1 98 ? -7.988 -24.031 -13.547 1 90.69 98 CYS A CA 1
ATOM 784 C C . CYS A 1 98 ? -8.195 -23.688 -12.078 1 90.69 98 CYS A C 1
ATOM 786 O O . CYS A 1 98 ? -8.633 -22.578 -11.75 1 90.69 98 CYS A O 1
ATOM 788 N N . GLU A 1 99 ? -7.922 -24.641 -11.18 1 91.69 99 GLU A N 1
ATOM 789 C CA . GLU A 1 99 ? -8.117 -24.469 -9.742 1 91.69 99 GLU A CA 1
ATOM 790 C C . GLU A 1 99 ? -7.344 -23.25 -9.227 1 91.69 99 GLU A C 1
ATOM 792 O O . GLU A 1 99 ? -7.812 -22.531 -8.344 1 91.69 99 GLU A O 1
ATOM 797 N N . ILE A 1 100 ? -6.148 -23.047 -9.75 1 94.31 100 ILE A N 1
ATOM 798 C CA . ILE A 1 100 ? -5.336 -21.906 -9.328 1 94.31 100 ILE A CA 1
ATOM 799 C C . ILE A 1 100 ? -6.043 -20.609 -9.68 1 94.31 100 ILE A C 1
ATOM 801 O O . ILE A 1 100 ? -6.27 -19.766 -8.812 1 94.31 100 ILE A O 1
ATOM 805 N N . SER A 1 101 ? -6.422 -20.469 -10.953 1 93.19 101 SER A N 1
ATOM 806 C CA . SER A 1 101 ? -7.059 -19.25 -11.422 1 93.19 101 SER A CA 1
ATOM 807 C C . SER A 1 101 ? -8.391 -19 -10.719 1 93.19 101 SER A C 1
ATOM 809 O O . SER A 1 101 ? -8.797 -17.859 -10.523 1 93.19 101 SER A O 1
ATOM 811 N N . ARG A 1 102 ? -8.977 -20.047 -10.32 1 92.75 102 ARG A N 1
ATOM 812 C CA . ARG A 1 102 ? -10.273 -19.938 -9.664 1 92.75 102 ARG A CA 1
ATOM 813 C C . ARG A 1 102 ? -10.133 -19.391 -8.25 1 92.75 102 ARG A C 1
ATOM 815 O O . ARG A 1 102 ? -10.977 -18.609 -7.797 1 92.75 102 ARG A O 1
ATOM 822 N N . GLU A 1 103 ? -9.047 -19.797 -7.555 1 95 103 GLU A N 1
ATOM 823 C CA . GLU A 1 103 ? -9.023 -19.562 -6.113 1 95 103 GLU A CA 1
ATOM 824 C C . GLU A 1 103 ? -7.965 -18.531 -5.73 1 95 103 GLU A C 1
ATOM 826 O O . GLU A 1 103 ? -7.965 -18.016 -4.609 1 95 103 GLU A O 1
ATOM 831 N N . ILE A 1 104 ? -7.07 -18.188 -6.586 1 96.69 104 ILE A N 1
ATOM 832 C CA . ILE A 1 104 ? -5.91 -17.391 -6.215 1 96.69 104 ILE A CA 1
ATOM 833 C C . ILE A 1 104 ? -6.363 -15.992 -5.77 1 96.69 104 ILE A C 1
ATOM 835 O O . ILE A 1 104 ? -5.781 -15.406 -4.855 1 96.69 104 ILE A O 1
ATOM 839 N N . GLY A 1 105 ? -7.395 -15.469 -6.465 1 95.19 105 GLY A N 1
ATOM 840 C CA . GLY A 1 105 ? -7.922 -14.18 -6.047 1 95.19 105 GLY A CA 1
ATOM 841 C C . GLY A 1 105 ? -8.344 -14.148 -4.59 1 95.19 105 GLY A C 1
ATOM 842 O O . GLY A 1 105 ? -8.031 -13.195 -3.871 1 95.19 105 GLY A O 1
ATOM 843 N N . HIS A 1 106 ? -9.008 -15.18 -4.188 1 95.38 106 HIS A N 1
ATOM 844 C CA . HIS A 1 106 ? -9.445 -15.305 -2.803 1 95.38 106 HIS A CA 1
ATOM 845 C C . HIS A 1 106 ? -8.258 -15.43 -1.857 1 95.38 106 HIS A C 1
ATOM 847 O O . HIS A 1 106 ? -8.219 -14.773 -0.813 1 95.38 106 HIS A O 1
ATOM 853 N N . THR A 1 107 ? -7.359 -16.234 -2.213 1 97.25 107 THR A N 1
ATOM 854 C CA . THR A 1 107 ? -6.168 -16.453 -1.4 1 97.25 107 THR A CA 1
ATOM 855 C C . THR A 1 107 ? -5.41 -15.141 -1.203 1 97.25 107 THR A C 1
ATOM 857 O O . THR A 1 107 ? -5.07 -14.773 -0.075 1 97.25 107 THR A O 1
ATOM 860 N N . MET A 1 108 ? -5.211 -14.398 -2.299 1 96.88 108 MET A N 1
ATOM 861 C CA . MET A 1 108 ? -4.449 -13.156 -2.223 1 96.88 108 MET A CA 1
ATOM 862 C C . MET A 1 108 ? -5.238 -12.078 -1.484 1 96.88 108 MET A C 1
ATOM 864 O O . MET A 1 108 ? -4.656 -11.25 -0.789 1 96.88 108 MET A O 1
ATOM 868 N N . SER A 1 109 ? -6.52 -12.117 -1.637 1 95.62 109 SER A N 1
ATOM 869 C CA . SER A 1 109 ? -7.355 -11.188 -0.882 1 95.62 109 SER A CA 1
ATOM 870 C C . SER A 1 109 ? -7.188 -11.391 0.62 1 95.62 109 SER A C 1
ATOM 872 O O . SER A 1 109 ? -7.207 -10.422 1.386 1 95.62 109 SER A O 1
ATOM 874 N N . ASN A 1 110 ? -7.031 -12.641 1.067 1 96.94 110 ASN A N 1
ATOM 875 C CA . ASN A 1 110 ? -6.793 -12.938 2.477 1 96.94 110 ASN A CA 1
ATOM 876 C C . ASN A 1 110 ? -5.457 -12.367 2.947 1 96.94 110 ASN A C 1
ATOM 878 O O . ASN A 1 110 ? -5.359 -11.82 4.047 1 96.94 110 ASN A O 1
ATOM 882 N N . PHE A 1 111 ? -4.453 -12.523 2.143 1 97.31 111 PHE A N 1
ATOM 883 C CA . PHE A 1 111 ? -3.164 -11.93 2.479 1 97.31 111 PHE A CA 1
ATOM 884 C C . PHE A 1 111 ? -3.275 -10.414 2.557 1 97.31 111 PHE A C 1
ATOM 886 O O . PHE A 1 111 ? -2.684 -9.781 3.439 1 97.31 111 PHE A O 1
ATOM 893 N N . HIS A 1 112 ? -4.016 -9.82 1.636 1 95.12 112 HIS A N 1
ATOM 894 C CA . HIS A 1 112 ? -4.219 -8.375 1.615 1 95.12 112 HIS A CA 1
ATOM 895 C C . HIS A 1 112 ? -4.898 -7.895 2.895 1 95.12 112 HIS A C 1
ATOM 897 O O . HIS A 1 112 ? -4.52 -6.863 3.453 1 95.12 112 HIS A O 1
ATOM 903 N N . LYS A 1 113 ? -5.887 -8.625 3.312 1 96.25 113 LYS A N 1
ATOM 904 C CA . LYS A 1 113 ? -6.594 -8.273 4.543 1 96.25 113 LYS A CA 1
ATOM 905 C C . LYS A 1 113 ? -5.648 -8.273 5.738 1 96.25 113 LYS A C 1
ATOM 907 O O . LYS A 1 113 ? -5.73 -7.402 6.605 1 96.25 113 LYS A O 1
ATOM 912 N N . ARG A 1 114 ? -4.809 -9.219 5.793 1 97.12 114 ARG A N 1
ATOM 913 C CA . ARG A 1 114 ? -3.834 -9.297 6.879 1 97.12 114 ARG A CA 1
ATOM 914 C C . ARG A 1 114 ? -2.842 -8.141 6.809 1 97.12 114 ARG A C 1
ATOM 916 O O . ARG A 1 114 ? -2.439 -7.598 7.836 1 97.12 114 ARG A O 1
ATOM 923 N N . GLU A 1 115 ? -2.422 -7.812 5.582 1 96.25 115 GLU A N 1
ATOM 924 C CA . GLU A 1 115 ? -1.573 -6.641 5.398 1 96.25 115 GLU A CA 1
ATOM 925 C C . GLU A 1 115 ? -2.219 -5.391 5.992 1 96.25 115 GLU A C 1
ATOM 927 O O . GLU A 1 115 ? -1.567 -4.637 6.715 1 96.25 115 GLU A O 1
ATOM 932 N N . GLN A 1 116 ? -3.438 -5.219 5.621 1 95.44 116 GLN A N 1
ATOM 933 C CA . GLN A 1 116 ? -4.164 -4.047 6.098 1 95.44 116 GLN A CA 1
ATOM 934 C C . GLN A 1 116 ? -4.258 -4.039 7.621 1 95.44 116 GLN A C 1
ATOM 936 O O . GLN A 1 116 ? -4.066 -2.996 8.25 1 95.44 116 GLN A O 1
ATOM 941 N N . ALA A 1 117 ? -4.539 -5.219 8.203 1 97.44 117 ALA A N 1
ATOM 942 C CA . ALA A 1 117 ? -4.656 -5.328 9.656 1 97.44 117 ALA A CA 1
ATOM 943 C C . ALA A 1 117 ? -3.336 -4.98 10.344 1 97.44 117 ALA A C 1
ATOM 945 O O . ALA A 1 117 ? -3.324 -4.32 11.383 1 97.44 117 ALA A O 1
ATOM 946 N N . LEU A 1 118 ? -2.25 -5.43 9.812 1 97.81 118 LEU A N 1
ATOM 947 C CA . LEU A 1 118 ? -0.928 -5.137 10.359 1 97.81 118 LEU A CA 1
ATOM 948 C C . LEU A 1 118 ? -0.654 -3.639 10.352 1 97.81 118 LEU A C 1
ATOM 950 O O . LEU A 1 118 ? -0.157 -3.088 11.336 1 97.81 118 LEU A O 1
ATOM 954 N N . LEU A 1 119 ? -0.989 -3.035 9.234 1 97.44 119 LEU A N 1
ATOM 955 C CA . LEU A 1 119 ? -0.71 -1.609 9.094 1 97.44 119 LEU A CA 1
ATOM 956 C C . LEU A 1 119 ? -1.646 -0.785 9.977 1 97.44 119 LEU A C 1
ATOM 958 O O . LEU A 1 119 ? -1.234 0.227 10.547 1 97.44 119 LEU A O 1
ATOM 962 N N . ILE A 1 120 ? -2.908 -1.216 10.055 1 97.81 120 ILE A N 1
ATOM 963 C CA . ILE A 1 120 ? -3.844 -0.55 10.953 1 97.81 120 ILE A CA 1
ATOM 964 C C . ILE A 1 120 ? -3.33 -0.635 12.391 1 97.81 120 ILE A C 1
ATOM 966 O O . ILE A 1 120 ? -3.336 0.361 13.117 1 97.81 120 ILE A O 1
ATOM 970 N N . ASP A 1 121 ? -2.889 -1.768 12.797 1 98.19 121 ASP A N 1
ATOM 971 C CA . ASP A 1 121 ? -2.348 -1.953 14.141 1 98.19 121 ASP A CA 1
ATOM 972 C C . ASP A 1 121 ? -1.113 -1.082 14.359 1 98.19 121 ASP A C 1
ATOM 974 O O . ASP A 1 121 ? -0.931 -0.516 15.445 1 98.19 121 ASP A O 1
ATOM 978 N N . TYR A 1 122 ? -0.273 -0.994 13.469 1 97.88 122 TYR A N 1
ATOM 979 C CA . TYR A 1 122 ? 0.925 -0.164 13.523 1 97.88 122 TYR A CA 1
ATOM 980 C C . TYR A 1 122 ? 0.565 1.301 13.742 1 97.88 122 TYR A C 1
ATOM 982 O O . TYR A 1 122 ? 1.19 1.984 14.555 1 97.88 122 TYR A O 1
ATOM 990 N N . TYR A 1 123 ? -0.506 1.823 13.039 1 98.19 123 TYR A N 1
ATOM 991 C CA . TYR A 1 123 ? -0.848 3.242 13.039 1 98.19 123 TYR A CA 1
ATOM 992 C C . TYR A 1 123 ? -1.756 3.588 14.211 1 98.19 123 TYR A C 1
ATOM 994 O O . TYR A 1 123 ? -1.998 4.766 14.492 1 98.19 123 TYR A O 1
ATOM 1002 N N . LYS A 1 124 ? -2.229 2.564 14.914 1 98 124 LYS A N 1
ATOM 1003 C CA . LYS A 1 124 ? -3.188 2.76 16 1 98 124 LYS A CA 1
ATOM 1004 C C . LYS A 1 124 ? -2.574 3.572 17.141 1 98 124 LYS A C 1
ATOM 1006 O O . LYS A 1 124 ? -3.283 4.285 17.844 1 98 124 LYS A O 1
ATOM 1011 N N . SER A 1 125 ? -1.27 3.512 17.281 1 95.88 125 SER A N 1
ATOM 1012 C CA . SER A 1 125 ? -0.624 4.121 18.438 1 95.88 125 SER A CA 1
ATOM 1013 C C . SER A 1 125 ? -0.012 5.473 18.078 1 95.88 125 SER A C 1
ATOM 1015 O O . SER A 1 125 ? 0.697 6.074 18.891 1 95.88 125 SER A O 1
ATOM 1017 N N . VAL A 1 126 ? -0.184 5.973 16.891 1 98.38 126 VAL A N 1
ATOM 1018 C CA . VAL A 1 126 ? 0.38 7.246 16.453 1 98.38 126 VAL A CA 1
ATOM 1019 C C . VAL A 1 126 ? -0.743 8.258 16.219 1 98.38 126 VAL A C 1
ATOM 1021 O O . VAL A 1 126 ? -1.649 8.008 15.414 1 98.38 126 VAL A O 1
ATOM 1024 N N . THR A 1 127 ? -0.712 9.32 16.859 1 98.62 127 THR A N 1
ATOM 1025 C CA . THR A 1 127 ? -1.709 10.375 16.688 1 98.62 127 THR A CA 1
ATOM 1026 C C . THR A 1 127 ? -1.116 11.562 15.938 1 98.62 127 THR A C 1
ATOM 1028 O O . THR A 1 127 ? 0.098 11.641 15.734 1 98.62 127 THR A O 1
ATOM 1031 N N . ILE A 1 128 ? -1.985 12.492 15.555 1 98.75 128 ILE A N 1
ATOM 1032 C CA . ILE A 1 128 ? -1.531 13.734 14.945 1 98.75 128 ILE A CA 1
ATOM 1033 C C . ILE A 1 128 ? -0.623 14.484 15.922 1 98.75 128 ILE A C 1
ATOM 1035 O O . ILE A 1 128 ? 0.353 15.117 15.508 1 98.75 128 ILE A O 1
ATOM 1039 N N . HIS A 1 129 ? -0.951 14.422 17.188 1 98.25 129 HIS A N 1
ATOM 1040 C CA . HIS A 1 129 ? -0.091 15.008 18.203 1 98.25 129 HIS A CA 1
ATOM 1041 C C . HIS A 1 129 ? 1.312 14.414 18.156 1 98.25 129 HIS A C 1
ATOM 1043 O O . HIS A 1 129 ? 2.303 15.141 18.25 1 98.25 129 HIS A O 1
ATOM 1049 N N . ASP A 1 130 ? 1.387 13.109 18.062 1 98.38 130 ASP A N 1
ATOM 1050 C CA . ASP A 1 130 ? 2.676 12.43 17.984 1 98.38 130 ASP A CA 1
ATOM 1051 C C . ASP A 1 130 ? 3.449 12.867 16.734 1 98.38 130 ASP A C 1
ATOM 1053 O O . ASP A 1 130 ? 4.664 13.07 16.797 1 98.38 130 ASP A O 1
ATOM 1057 N N . VAL A 1 131 ? 2.762 12.992 15.594 1 98.44 131 VAL A N 1
ATOM 1058 C CA . VAL A 1 131 ? 3.398 13.438 14.359 1 98.44 131 VAL A CA 1
ATOM 1059 C C . VAL A 1 131 ? 3.957 14.844 14.539 1 98.44 131 VAL A C 1
ATOM 1061 O O . VAL A 1 131 ? 5.098 15.117 14.156 1 98.44 131 VAL A O 1
ATOM 1064 N N . LEU A 1 132 ? 3.125 15.734 15.078 1 98 132 LEU A N 1
ATOM 1065 C CA . LEU A 1 132 ? 3.576 17.094 15.344 1 98 132 LEU A CA 1
ATOM 1066 C C . LEU A 1 132 ? 4.859 17.094 16.172 1 98 132 LEU A C 1
ATOM 1068 O O . LEU A 1 132 ? 5.816 17.797 15.836 1 98 132 LEU A O 1
ATOM 1072 N N . ASN A 1 133 ? 4.883 16.281 17.219 1 97.44 133 ASN A N 1
ATOM 1073 C CA . ASN A 1 133 ? 6.055 16.203 18.094 1 97.44 133 ASN A CA 1
ATOM 1074 C C . ASN A 1 133 ? 7.277 15.68 17.328 1 97.44 133 ASN A C 1
ATOM 1076 O O . ASN A 1 133 ? 8.391 16.172 17.531 1 97.44 133 ASN A O 1
ATOM 1080 N N . GLU A 1 134 ? 7.082 14.703 16.516 1 96.81 134 GLU A N 1
ATOM 1081 C CA . GLU A 1 134 ? 8.18 14.133 15.734 1 96.81 134 GLU A CA 1
ATOM 1082 C C . GLU A 1 134 ? 8.727 15.156 14.742 1 96.81 134 GLU A C 1
ATOM 1084 O O . GLU A 1 134 ? 9.945 15.258 14.555 1 96.81 134 GLU A O 1
ATOM 1089 N N . VAL A 1 135 ? 7.844 15.891 14.109 1 96.19 135 VAL A N 1
ATOM 1090 C CA . VAL A 1 135 ? 8.242 16.906 13.148 1 96.19 135 VAL A CA 1
ATOM 1091 C C . VAL A 1 135 ? 9.07 17.984 13.852 1 96.19 135 VAL A C 1
ATOM 1093 O O . VAL A 1 135 ? 10.109 18.422 13.344 1 96.19 135 VAL A O 1
ATOM 1096 N N . LEU A 1 136 ? 8.617 18.438 14.992 1 94.38 136 LEU A N 1
ATOM 1097 C CA . LEU A 1 136 ? 9.273 19.5 15.727 1 94.38 136 LEU A CA 1
ATOM 1098 C C . LEU A 1 136 ? 10.625 19.047 16.266 1 94.38 136 LEU A C 1
ATOM 1100 O O . LEU A 1 136 ? 11.562 19.844 16.359 1 94.38 136 LEU A O 1
ATOM 1104 N N . LYS A 1 137 ? 10.68 17.75 16.625 1 92.19 137 LYS A N 1
ATOM 1105 C CA . LYS A 1 137 ? 11.953 17.203 17.078 1 92.19 137 LYS A CA 1
ATOM 1106 C C . LYS A 1 137 ? 12.977 17.203 15.945 1 92.19 137 LYS A C 1
ATOM 1108 O O . LYS A 1 137 ? 14.156 17.484 16.172 1 92.19 137 LYS A O 1
ATOM 1113 N N . GLU A 1 138 ? 12.578 16.891 14.789 1 87 138 GLU A N 1
ATOM 1114 C CA . GLU A 1 138 ? 13.469 16.875 13.633 1 87 138 GLU A CA 1
ATOM 1115 C C . GLU A 1 138 ? 13.961 18.281 13.289 1 87 138 GLU A C 1
ATOM 1117 O O . GLU A 1 138 ? 15.094 18.469 12.852 1 87 138 GLU A O 1
ATOM 1122 N N . TYR A 1 139 ? 13.078 19.203 13.477 1 81.56 139 TYR A N 1
ATOM 1123 C CA . TYR A 1 139 ? 13.422 20.609 13.211 1 81.56 139 TYR A CA 1
ATOM 1124 C C . TYR A 1 139 ? 14.445 21.109 14.219 1 81.56 139 TYR A C 1
ATOM 1126 O O . TYR A 1 139 ? 15.367 21.844 13.852 1 81.56 139 TYR A O 1
ATOM 1134 N N . SER A 1 140 ? 14.281 20.734 15.445 1 81.81 140 SER A N 1
ATOM 1135 C CA . SER A 1 140 ? 15.195 21.172 16.484 1 81.81 140 SER A CA 1
ATOM 1136 C C . SER A 1 140 ? 16.578 20.562 16.312 1 81.81 140 SER A C 1
ATOM 1138 O O . SER A 1 140 ? 17.594 21.188 16.656 1 81.81 140 SER A O 1
ATOM 1140 N N . HIS A 1 141 ? 16.641 19.359 15.906 1 70.31 141 HIS A N 1
ATOM 1141 C CA . HIS A 1 141 ? 17.922 18.703 15.719 1 70.31 141 HIS A CA 1
ATOM 1142 C C . HIS A 1 141 ? 18.688 19.297 14.531 1 70.31 141 HIS A C 1
ATOM 1144 O O . HIS A 1 141 ? 19.922 19.234 14.484 1 70.31 141 HIS A O 1
ATOM 1150 N N . GLU A 1 142 ? 17.969 19.797 13.562 1 62.09 142 GLU A N 1
ATOM 1151 C CA . GLU A 1 142 ? 18.641 20.391 12.414 1 62.09 142 GLU A CA 1
ATOM 1152 C C . GLU A 1 142 ? 19.094 21.812 12.703 1 62.09 142 GLU A C 1
ATOM 1154 O O . GLU A 1 142 ? 20.062 22.297 12.125 1 62.09 142 GLU A O 1
ATOM 1159 N N . THR A 1 143 ? 18.406 22.578 13.648 1 59.25 143 THR A N 1
ATOM 1160 C CA . THR A 1 143 ? 18.766 23.953 13.945 1 59.25 143 THR A CA 1
ATOM 1161 C C . THR A 1 143 ? 19.922 24.016 14.945 1 59.25 143 THR A C 1
ATOM 1163 O O . THR A 1 143 ? 20.359 25.094 15.336 1 59.25 143 THR A O 1
ATOM 1166 N N . VAL A 1 144 ? 20.672 23 15.445 1 41.81 144 VAL A N 1
ATOM 1167 C CA . VAL A 1 144 ? 21.875 23.094 16.25 1 41.81 144 VAL A CA 1
ATOM 1168 C C . VAL A 1 144 ? 23.094 22.781 15.391 1 41.81 144 VAL A C 1
ATOM 1170 O O . VAL A 1 144 ? 23.094 21.797 14.641 1 41.81 144 VAL A O 1
ATOM 1173 N N . MET B 1 1 ? 0.082 -4.555 -1.053 1 89.25 1 MET B N 1
ATOM 1174 C CA . MET B 1 1 ? 0.361 -5.203 -2.332 1 89.25 1 MET B CA 1
ATOM 1175 C C . MET B 1 1 ? -0.324 -4.465 -3.477 1 89.25 1 MET B C 1
ATOM 1177 O O . MET B 1 1 ? -1.202 -3.631 -3.246 1 89.25 1 MET B O 1
ATOM 1181 N N . ASN B 1 2 ? 0.132 -4.695 -4.793 1 90.12 2 ASN B N 1
ATOM 1182 C CA . ASN B 1 2 ? -0.424 -4.109 -6.012 1 90.12 2 ASN B CA 1
ATOM 1183 C C . ASN B 1 2 ? -0.689 -5.176 -7.07 1 90.12 2 ASN B C 1
ATOM 1185 O O . ASN B 1 2 ? -0.49 -6.367 -6.824 1 90.12 2 ASN B O 1
ATOM 1189 N N . LEU B 1 3 ? -1.172 -4.793 -8.227 1 91.62 3 LEU B N 1
ATOM 1190 C CA . LEU B 1 3 ? -1.59 -5.727 -9.266 1 91.62 3 LEU B CA 1
ATOM 1191 C C . LEU B 1 3 ? -0.401 -6.527 -9.789 1 91.62 3 LEU B C 1
ATOM 1193 O O . LEU B 1 3 ? -0.517 -7.73 -10.031 1 91.62 3 LEU B O 1
ATOM 1197 N N . GLU B 1 4 ? 0.74 -5.871 -10 1 93.38 4 GLU B N 1
ATOM 1198 C CA . GLU B 1 4 ? 1.906 -6.57 -10.523 1 93.38 4 GLU B CA 1
ATOM 1199 C C . GLU B 1 4 ? 2.395 -7.641 -9.547 1 93.38 4 GLU B C 1
ATOM 1201 O O . GLU B 1 4 ? 2.826 -8.719 -9.969 1 93.38 4 GLU B O 1
ATOM 1206 N N . PHE B 1 5 ? 2.369 -7.309 -8.281 1 95.75 5 PHE B N 1
ATOM 1207 C CA . PHE B 1 5 ? 2.67 -8.305 -7.254 1 95.75 5 PHE B CA 1
ATOM 1208 C C . PHE B 1 5 ? 1.733 -9.5 -7.367 1 95.75 5 PHE B C 1
ATOM 1210 O O . PHE B 1 5 ? 2.18 -10.648 -7.359 1 95.75 5 PHE B O 1
ATOM 1217 N N . ASN B 1 6 ? 0.479 -9.266 -7.523 1 95.88 6 ASN B N 1
ATOM 1218 C CA . ASN B 1 6 ? -0.514 -10.328 -7.605 1 95.88 6 ASN B CA 1
ATOM 1219 C C . ASN B 1 6 ? -0.356 -11.148 -8.883 1 95.88 6 ASN B C 1
ATOM 1221 O O . ASN B 1 6 ? -0.533 -12.367 -8.875 1 95.88 6 ASN B O 1
ATOM 1225 N N . ILE B 1 7 ? -0.066 -10.492 -9.945 1 96.19 7 ILE B N 1
ATOM 1226 C CA . ILE B 1 7 ? 0.197 -11.188 -11.203 1 96.19 7 ILE B CA 1
ATOM 1227 C C . ILE B 1 7 ? 1.401 -12.109 -11.039 1 96.19 7 ILE B C 1
ATOM 1229 O O . ILE B 1 7 ? 1.362 -13.273 -11.461 1 96.19 7 ILE B O 1
ATOM 1233 N N . ALA B 1 8 ? 2.449 -11.617 -10.438 1 97.56 8 ALA B N 1
ATOM 1234 C CA . ALA B 1 8 ? 3.67 -12.398 -10.242 1 97.56 8 ALA B CA 1
ATOM 1235 C C . ALA B 1 8 ? 3.391 -13.664 -9.43 1 97.56 8 ALA B C 1
ATOM 1237 O O . ALA B 1 8 ? 3.824 -14.75 -9.805 1 97.56 8 ALA B O 1
ATOM 1238 N N . VAL B 1 9 ? 2.684 -13.5 -8.352 1 98.25 9 VAL B N 1
ATOM 1239 C CA . VAL B 1 9 ? 2.377 -14.633 -7.484 1 98.25 9 VAL B CA 1
ATOM 1240 C C . VAL B 1 9 ? 1.531 -15.648 -8.25 1 98.25 9 VAL B C 1
ATOM 1242 O O . VAL B 1 9 ? 1.801 -16.844 -8.195 1 98.25 9 VAL B O 1
ATOM 1245 N N . HIS B 1 10 ? 0.532 -15.195 -8.938 1 97.69 10 HIS B N 1
ATOM 1246 C CA . HIS B 1 10 ? -0.321 -16.078 -9.727 1 97.69 10 HIS B CA 1
ATOM 1247 C C . HIS B 1 10 ? 0.489 -16.828 -10.781 1 97.69 10 HIS B C 1
ATOM 1249 O O . HIS B 1 10 ? 0.362 -18.047 -10.906 1 97.69 10 HIS B O 1
ATOM 1255 N N . LEU B 1 11 ? 1.27 -16.094 -11.508 1 97.5 11 LEU B N 1
ATOM 1256 C CA . LEU B 1 11 ? 2.062 -16.656 -12.594 1 97.5 11 LEU B CA 1
ATOM 1257 C C . LEU B 1 11 ? 2.988 -17.75 -12.086 1 97.5 11 LEU B C 1
ATOM 1259 O O . LEU B 1 11 ? 3.016 -18.844 -12.648 1 97.5 11 LEU B O 1
ATOM 1263 N N . LEU B 1 12 ? 3.734 -17.469 -11.062 1 98.31 12 LEU B N 1
ATOM 1264 C CA . LEU B 1 12 ? 4.68 -18.438 -10.531 1 98.31 12 LEU B CA 1
ATOM 1265 C C . LEU B 1 12 ? 3.951 -19.641 -9.961 1 98.31 12 LEU B C 1
ATOM 1267 O O . LEU B 1 12 ? 4.383 -20.781 -10.156 1 98.31 12 LEU B O 1
ATOM 1271 N N . THR B 1 13 ? 2.865 -19.391 -9.242 1 98.19 13 THR B N 1
ATOM 1272 C CA . THR B 1 13 ? 2.074 -20.484 -8.688 1 98.19 13 THR B CA 1
ATOM 1273 C C . THR B 1 13 ? 1.533 -21.375 -9.797 1 98.19 13 THR B C 1
ATOM 1275 O O . THR B 1 13 ? 1.579 -22.609 -9.688 1 98.19 13 THR B O 1
ATOM 1278 N N . PHE B 1 14 ? 1.056 -20.766 -10.852 1 97.31 14 PHE B N 1
ATOM 1279 C CA . PHE B 1 14 ? 0.542 -21.5 -12 1 97.31 14 PHE B CA 1
ATOM 1280 C C . PHE B 1 14 ? 1.63 -22.375 -12.617 1 97.31 14 PHE B C 1
ATOM 1282 O O . PHE B 1 14 ? 1.405 -23.562 -12.891 1 97.31 14 PHE B O 1
ATOM 1289 N N . LEU B 1 15 ? 2.795 -21.812 -12.828 1 97.44 15 LEU B N 1
ATOM 1290 C CA . LEU B 1 15 ? 3.887 -22.531 -13.469 1 97.44 15 LEU B CA 1
ATOM 1291 C C . LEU B 1 15 ? 4.336 -23.719 -12.609 1 97.44 15 LEU B C 1
ATOM 1293 O O . LEU B 1 15 ? 4.652 -24.781 -13.133 1 97.44 15 LEU B O 1
ATOM 1297 N N . VAL B 1 16 ? 4.375 -23.5 -11.273 1 97.62 16 VAL B N 1
ATOM 1298 C CA . VAL B 1 16 ? 4.789 -24.562 -10.367 1 97.62 16 VAL B CA 1
ATOM 1299 C C . VAL B 1 16 ? 3.799 -25.734 -10.445 1 97.62 16 VAL B C 1
ATOM 1301 O O . VAL B 1 16 ? 4.188 -26.891 -10.344 1 97.62 16 VAL B O 1
ATOM 1304 N N . LYS B 1 17 ? 2.518 -25.422 -10.609 1 96.25 17 LYS B N 1
ATOM 1305 C CA . LYS B 1 17 ? 1.484 -26.438 -10.719 1 96.25 17 LYS B CA 1
ATOM 1306 C C . LYS B 1 17 ? 1.625 -27.234 -12.016 1 96.25 17 LYS B C 1
ATOM 1308 O O . LYS B 1 17 ? 1.146 -28.359 -12.117 1 96.25 17 LYS B O 1
ATOM 1313 N N . HIS B 1 18 ? 2.262 -26.609 -13 1 94.69 18 HIS B N 1
ATOM 1314 C CA . HIS B 1 18 ? 2.457 -27.219 -14.312 1 94.69 18 HIS B CA 1
ATOM 1315 C C . HIS B 1 18 ? 3.936 -27.281 -14.68 1 94.69 18 HIS B C 1
ATOM 1317 O O . HIS B 1 18 ? 4.344 -26.719 -15.703 1 94.69 18 HIS B O 1
ATOM 1323 N N . PRO B 1 19 ? 4.734 -28.016 -13.984 1 91.62 19 PRO B N 1
ATOM 1324 C CA . PRO B 1 19 ? 6.195 -27.938 -14.062 1 91.62 19 PRO B CA 1
ATOM 1325 C C . PRO B 1 19 ? 6.742 -28.469 -15.391 1 91.62 19 PRO B C 1
ATOM 1327 O O . PRO B 1 19 ? 7.844 -28.109 -15.805 1 91.62 19 PRO B O 1
ATOM 1330 N N . ASP B 1 20 ? 6.016 -29.25 -16.141 1 91.62 20 ASP B N 1
ATOM 1331 C CA . ASP B 1 20 ? 6.539 -29.922 -17.328 1 91.62 20 ASP B CA 1
ATOM 1332 C C . ASP B 1 20 ? 6.07 -29.203 -18.594 1 91.62 20 ASP B C 1
ATOM 1334 O O . ASP B 1 20 ? 6.25 -29.719 -19.703 1 91.62 20 ASP B O 1
ATOM 1338 N N . GLU B 1 21 ? 5.492 -28.078 -18.422 1 92.88 21 GLU B N 1
ATOM 1339 C CA . GLU B 1 21 ? 4.957 -27.359 -19.578 1 92.88 21 GLU B CA 1
ATOM 1340 C C . GLU B 1 21 ? 5.582 -25.969 -19.703 1 92.88 21 GLU B C 1
ATOM 1342 O O . GLU B 1 21 ? 6 -25.375 -18.703 1 92.88 21 GLU B O 1
ATOM 1347 N N . ARG B 1 22 ? 5.66 -25.547 -20.922 1 95.31 22 ARG B N 1
ATOM 1348 C CA . ARG B 1 22 ? 6.09 -24.188 -21.25 1 95.31 22 ARG B CA 1
ATOM 1349 C C . ARG B 1 22 ? 4.941 -23.375 -21.844 1 95.31 22 ARG B C 1
ATOM 1351 O O . ARG B 1 22 ? 4.141 -23.891 -22.625 1 95.31 22 ARG B O 1
ATOM 1358 N N . TYR B 1 23 ? 4.906 -22.156 -21.391 1 95.38 23 TYR B N 1
ATOM 1359 C CA . TYR B 1 23 ? 3.814 -21.297 -21.859 1 95.38 23 TYR B CA 1
ATOM 1360 C C . TYR B 1 23 ? 4.348 -19.984 -22.422 1 95.38 23 TYR B C 1
ATOM 1362 O O . TYR B 1 23 ? 5.266 -19.391 -21.875 1 95.38 23 TYR B O 1
ATOM 1370 N N . SER B 1 24 ? 3.781 -19.594 -23.547 1 92.88 24 SER B N 1
ATOM 1371 C CA . SER B 1 24 ? 4.105 -18.281 -24.094 1 92.88 24 SER B CA 1
ATOM 1372 C C . SER B 1 24 ? 3.469 -17.172 -23.281 1 92.88 24 SER B C 1
ATOM 1374 O O . SER B 1 24 ? 2.561 -17.422 -22.484 1 92.88 24 SER B O 1
ATOM 1376 N N . SER B 1 25 ? 3.998 -15.891 -23.531 1 91.25 25 SER B N 1
ATOM 1377 C CA . SER B 1 25 ? 3.424 -14.734 -22.859 1 91.25 25 SER B CA 1
ATOM 1378 C C . SER B 1 25 ? 1.935 -14.602 -23.156 1 91.25 25 SER B C 1
ATOM 1380 O O . SER B 1 25 ? 1.144 -14.273 -22.281 1 91.25 25 SER B O 1
ATOM 1382 N N . SER B 1 26 ? 1.533 -14.938 -24.391 1 91.25 26 SER B N 1
ATOM 1383 C CA . SER B 1 26 ? 0.133 -14.836 -24.797 1 91.25 26 SER B CA 1
ATOM 1384 C C . SER B 1 26 ? -0.714 -15.906 -24.109 1 91.25 26 SER B C 1
ATOM 1386 O O . SER B 1 26 ? -1.825 -15.617 -23.641 1 91.25 26 SER B O 1
ATOM 1388 N N . GLU B 1 27 ? -0.261 -17.125 -24.016 1 92.12 27 GLU B N 1
ATOM 1389 C CA . GLU B 1 27 ? -0.979 -18.203 -23.344 1 92.12 27 GLU B CA 1
ATOM 1390 C C . GLU B 1 27 ? -1.145 -17.906 -21.859 1 92.12 27 GLU B C 1
ATOM 1392 O O . GLU B 1 27 ? -2.223 -18.109 -21.297 1 92.12 27 GLU B O 1
ATOM 1397 N N . LEU B 1 28 ? -0.07 -17.453 -21.234 1 94.19 28 LEU B N 1
ATOM 1398 C CA . LEU B 1 28 ? -0.104 -17.125 -19.812 1 94.19 28 LEU B CA 1
ATOM 1399 C C . LEU B 1 28 ? -1.079 -15.992 -19.547 1 94.19 28 LEU B C 1
ATOM 1401 O O . LEU B 1 28 ? -1.845 -16.047 -18.578 1 94.19 28 LEU B O 1
ATOM 1405 N N . ALA B 1 29 ? -1.003 -14.945 -20.375 1 93.38 29 ALA B N 1
ATOM 1406 C CA . ALA B 1 29 ? -1.913 -13.82 -20.203 1 93.38 29 ALA B CA 1
ATOM 1407 C C . ALA B 1 29 ? -3.369 -14.273 -20.25 1 93.38 29 ALA B C 1
ATOM 1409 O O . ALA B 1 29 ? -4.191 -13.805 -19.453 1 93.38 29 ALA B O 1
ATOM 1410 N N . GLU B 1 30 ? -3.656 -15.164 -21.125 1 89.25 30 GLU B N 1
ATOM 1411 C CA . GLU B 1 30 ? -5.004 -15.703 -21.266 1 89.25 30 GLU B CA 1
ATOM 1412 C C . GLU B 1 30 ? -5.379 -16.547 -20.031 1 89.25 30 GLU B C 1
ATOM 1414 O O . GLU B 1 30 ? -6.492 -16.438 -19.516 1 89.25 30 GLU B O 1
ATOM 1419 N N . ARG B 1 31 ? -4.504 -17.281 -19.594 1 88.06 31 ARG B N 1
ATOM 1420 C CA . ARG B 1 31 ? -4.766 -18.219 -18.5 1 88.06 31 ARG B CA 1
ATOM 1421 C C . ARG B 1 31 ? -4.922 -17.484 -17.172 1 88.06 31 ARG B C 1
ATOM 1423 O O . ARG B 1 31 ? -5.699 -17.891 -16.312 1 88.06 31 ARG B O 1
ATOM 1430 N N . ILE B 1 32 ? -4.184 -16.422 -17.062 1 88.19 32 ILE B N 1
ATOM 1431 C CA . ILE B 1 32 ? -4.238 -15.742 -15.766 1 88.19 32 ILE B CA 1
ATOM 1432 C C . ILE B 1 32 ? -5.059 -14.461 -15.906 1 88.19 32 ILE B C 1
ATOM 1434 O O . ILE B 1 32 ? -5.145 -13.664 -14.961 1 88.19 32 ILE B O 1
ATOM 1438 N N . CYS B 1 33 ? -5.664 -14.195 -17.094 1 85.19 33 CYS B N 1
ATOM 1439 C CA . CYS B 1 33 ? -6.637 -13.148 -17.391 1 85.19 33 CYS B CA 1
ATOM 1440 C C . CYS B 1 33 ? -6.047 -11.766 -17.141 1 85.19 33 CYS B C 1
ATOM 1442 O O . CYS B 1 33 ? -6.629 -10.961 -16.406 1 85.19 33 CYS B O 1
ATOM 1444 N N . VAL B 1 34 ? -4.949 -11.477 -17.703 1 89.62 34 VAL B N 1
ATOM 1445 C CA . VAL B 1 34 ? -4.328 -10.164 -17.609 1 89.62 34 VAL B CA 1
ATOM 1446 C C . VAL B 1 34 ? -3.924 -9.688 -19 1 89.62 34 VAL B C 1
ATOM 1448 O O . VAL B 1 34 ? -3.922 -10.469 -19.953 1 89.62 34 VAL B O 1
ATOM 1451 N N . ASN B 1 35 ? -3.613 -8.422 -19.047 1 87.5 35 ASN B N 1
ATOM 1452 C CA . ASN B 1 35 ? -3.09 -7.82 -20.266 1 87.5 35 ASN B CA 1
ATOM 1453 C C . ASN B 1 35 ? -1.683 -8.32 -20.578 1 87.5 35 ASN B C 1
ATOM 1455 O O . ASN B 1 35 ? -0.816 -8.336 -19.703 1 87.5 35 ASN B O 1
ATOM 1459 N N . PRO B 1 36 ? -1.464 -8.766 -21.859 1 90.56 36 PRO B N 1
ATOM 1460 C CA . PRO B 1 36 ? -0.148 -9.297 -22.234 1 90.56 36 PRO B CA 1
ATOM 1461 C C . PRO B 1 36 ? 0.983 -8.312 -21.969 1 90.56 36 PRO B C 1
ATOM 1463 O O . PRO B 1 36 ? 2.098 -8.719 -21.625 1 90.56 36 PRO B O 1
ATOM 1466 N N . VAL B 1 37 ? 0.672 -7.047 -22.172 1 90.19 37 VAL B N 1
ATOM 1467 C CA . VAL B 1 37 ? 1.699 -6.039 -21.922 1 90.19 37 VAL B CA 1
ATOM 1468 C C . VAL B 1 37 ? 2.082 -6.031 -20.453 1 90.19 37 VAL B C 1
ATOM 1470 O O . VAL B 1 37 ? 3.266 -6.008 -20.109 1 90.19 37 VAL B O 1
ATOM 1473 N N . GLN B 1 38 ? 1.159 -6.074 -19.578 1 89.88 38 GLN B N 1
ATOM 1474 C CA . GLN B 1 38 ? 1.413 -6.113 -18.141 1 89.88 38 GLN B CA 1
ATOM 1475 C C . GLN B 1 38 ? 2.146 -7.391 -17.734 1 89.88 38 GLN B C 1
ATOM 1477 O O . GLN B 1 38 ? 3.039 -7.359 -16.891 1 89.88 38 GLN B O 1
ATOM 1482 N N . LEU B 1 39 ? 1.785 -8.445 -18.328 1 94 39 LEU B N 1
ATOM 1483 C CA . LEU B 1 39 ? 2.436 -9.719 -18.031 1 94 39 LEU B CA 1
ATOM 1484 C C . LEU B 1 39 ? 3.91 -9.672 -18.422 1 94 39 LEU B C 1
ATOM 1486 O O . LEU B 1 39 ? 4.762 -10.195 -17.703 1 94 39 LEU B O 1
ATOM 1490 N N . ARG B 1 40 ? 4.227 -9.117 -19.516 1 92.19 40 ARG B N 1
ATOM 1491 C CA . ARG B 1 40 ? 5.602 -9.07 -20 1 92.19 40 ARG B CA 1
ATOM 1492 C C . ARG B 1 40 ? 6.488 -8.266 -19.047 1 92.19 40 ARG B C 1
ATOM 1494 O O . ARG B 1 40 ? 7.648 -8.617 -18.828 1 92.19 40 ARG B O 1
ATOM 1501 N N . ARG B 1 41 ? 5.902 -7.176 -18.516 1 92.81 41 ARG B N 1
ATOM 1502 C CA . ARG B 1 41 ? 6.648 -6.395 -17.531 1 92.81 41 ARG B CA 1
ATOM 1503 C C . ARG B 1 41 ? 6.969 -7.223 -16.297 1 92.81 41 ARG B C 1
ATOM 1505 O O . ARG B 1 41 ? 8.086 -7.172 -15.773 1 92.81 41 ARG B O 1
ATOM 1512 N N . VAL B 1 42 ? 6.027 -7.934 -15.898 1 95.75 42 VAL B N 1
ATOM 1513 C CA . VAL B 1 42 ? 6.176 -8.758 -14.703 1 95.75 42 VAL B CA 1
ATOM 1514 C C . VAL B 1 42 ? 7.172 -9.883 -14.977 1 95.75 42 VAL B C 1
ATOM 1516 O O . VAL B 1 42 ? 8.078 -10.125 -14.18 1 95.75 42 VAL B O 1
ATOM 1519 N N . THR B 1 43 ? 7.027 -10.531 -16.156 1 96.31 43 THR B N 1
ATOM 1520 C CA . THR B 1 43 ? 7.887 -11.672 -16.469 1 96.31 43 THR B CA 1
ATOM 1521 C C . THR B 1 43 ? 9.336 -11.219 -16.641 1 96.31 43 THR B C 1
ATOM 1523 O O . THR B 1 43 ? 10.266 -11.961 -16.312 1 96.31 43 THR B O 1
ATOM 1526 N N . ARG B 1 44 ? 9.516 -10.086 -17.172 1 94.75 44 ARG B N 1
ATOM 1527 C CA . ARG B 1 44 ? 10.867 -9.562 -17.312 1 94.75 44 ARG B CA 1
ATOM 1528 C C . ARG B 1 44 ? 11.562 -9.469 -15.953 1 94.75 44 ARG B C 1
ATOM 1530 O O . ARG B 1 44 ? 12.695 -9.922 -15.797 1 94.75 44 ARG B O 1
ATOM 1537 N N . LYS B 1 45 ? 10.867 -8.898 -15.008 1 95.31 45 LYS B N 1
ATOM 1538 C CA . LYS B 1 45 ? 11.438 -8.766 -13.664 1 95.31 45 LYS B CA 1
ATOM 1539 C C . LYS B 1 45 ? 11.703 -10.133 -13.039 1 95.31 45 LYS B C 1
ATOM 1541 O O . LYS B 1 45 ? 12.734 -10.336 -12.398 1 95.31 45 LYS B O 1
ATOM 1546 N N . LEU B 1 46 ? 10.852 -11.062 -13.211 1 97.5 46 LEU B N 1
ATOM 1547 C CA . LEU B 1 46 ? 11 -12.406 -12.656 1 97.5 46 LEU B CA 1
ATOM 1548 C C . LEU B 1 46 ? 12.172 -13.133 -13.297 1 97.5 46 LEU B C 1
ATOM 1550 O O . LEU B 1 46 ? 12.906 -13.859 -12.625 1 97.5 46 LEU B O 1
ATOM 1554 N N . ASN B 1 47 ? 12.211 -12.93 -14.609 1 95.62 47 ASN B N 1
ATOM 1555 C CA . ASN B 1 47 ? 13.312 -13.547 -15.328 1 95.62 47 ASN B CA 1
ATOM 1556 C C . ASN B 1 47 ? 14.664 -12.984 -14.883 1 95.62 47 ASN B C 1
ATOM 1558 O O . ASN B 1 47 ? 15.633 -13.727 -14.727 1 95.62 47 ASN B O 1
ATOM 1562 N N . ASP B 1 48 ? 14.719 -11.695 -14.695 1 95.19 48 ASP B N 1
ATOM 1563 C CA . ASP B 1 48 ? 15.938 -11.039 -14.242 1 95.19 48 ASP B CA 1
ATOM 1564 C C . ASP B 1 48 ? 16.391 -11.594 -12.891 1 95.19 48 ASP B C 1
ATOM 1566 O O . ASP B 1 48 ? 17.594 -11.648 -12.609 1 95.19 48 ASP B O 1
ATOM 1570 N N . GLN B 1 49 ? 15.461 -12.07 -12.078 1 95.81 49 GLN B N 1
ATOM 1571 C CA . GLN B 1 49 ? 15.758 -12.586 -10.75 1 95.81 49 GLN B CA 1
ATOM 1572 C C . GLN B 1 49 ? 15.906 -14.102 -10.766 1 95.81 49 GLN B C 1
ATOM 1574 O O . GLN B 1 49 ? 16.156 -14.719 -9.727 1 95.81 49 GLN B O 1
ATOM 1579 N N . GLN B 1 50 ? 15.719 -14.727 -11.945 1 96.75 50 GLN B N 1
ATOM 1580 C CA . GLN B 1 50 ? 15.852 -16.156 -12.164 1 96.75 50 GLN B CA 1
ATOM 1581 C C . GLN B 1 50 ? 14.82 -16.938 -11.352 1 96.75 50 GLN B C 1
ATOM 1583 O O . GLN B 1 50 ? 15.133 -18 -10.805 1 96.75 50 GLN B O 1
ATOM 1588 N N . TYR B 1 51 ? 13.68 -16.391 -11.234 1 97.81 51 TYR B N 1
ATOM 1589 C CA . TYR B 1 51 ? 12.609 -17.062 -10.508 1 97.81 51 TYR B CA 1
ATOM 1590 C C . TYR B 1 51 ? 11.867 -18.047 -11.406 1 97.81 51 TYR B C 1
ATOM 1592 O O . TYR B 1 51 ? 11.039 -18.828 -10.938 1 97.81 51 TYR B O 1
ATOM 1600 N N . LEU B 1 52 ? 12.172 -17.969 -12.719 1 97.38 52 LEU B N 1
ATOM 1601 C CA . LEU B 1 52 ? 11.641 -18.891 -13.719 1 97.38 52 LEU B CA 1
ATOM 1602 C C . LEU B 1 52 ? 12.602 -19.047 -14.883 1 97.38 52 LEU B C 1
ATOM 1604 O O . LEU B 1 52 ? 13.609 -18.344 -14.961 1 97.38 52 LEU B O 1
ATOM 1608 N N . ASP B 1 53 ? 12.32 -20 -15.734 1 96.19 53 ASP B N 1
ATOM 1609 C CA . ASP B 1 53 ? 13.117 -20.203 -16.938 1 96.19 53 ASP B CA 1
ATOM 1610 C C . ASP B 1 53 ? 12.398 -19.625 -18.172 1 96.19 53 ASP B C 1
ATOM 1612 O O . ASP B 1 53 ? 11.195 -19.828 -18.328 1 96.19 53 ASP B O 1
ATOM 1616 N N . ALA B 1 54 ? 13.164 -18.922 -18.891 1 94.69 54 ALA B N 1
ATOM 1617 C CA . ALA B 1 54 ? 12.641 -18.406 -20.156 1 94.69 54 ALA B CA 1
ATOM 1618 C C . ALA B 1 54 ? 13.453 -18.906 -21.344 1 94.69 54 ALA B C 1
ATOM 1620 O O . ALA B 1 54 ? 14.68 -19.031 -21.25 1 94.69 54 ALA B O 1
ATOM 1621 N N . SER B 1 55 ? 12.812 -19.25 -22.375 1 92.06 55 SER B N 1
ATOM 1622 C CA . SER B 1 55 ? 13.461 -19.641 -23.625 1 92.06 55 SER B CA 1
ATOM 1623 C C . SER B 1 55 ? 12.773 -18.984 -24.828 1 92.06 55 SER B C 1
ATOM 1625 O O . SER B 1 55 ? 11.57 -18.719 -24.781 1 92.06 55 SER B O 1
ATOM 1627 N N . ARG B 1 56 ? 13.625 -18.594 -25.797 1 87.25 56 ARG B N 1
ATOM 1628 C CA . ARG B 1 56 ? 13.102 -17.938 -26.984 1 87.25 56 ARG B CA 1
ATOM 1629 C C . ARG B 1 56 ? 12.828 -18.953 -28.094 1 87.25 56 ARG B C 1
ATOM 1631 O O . ARG B 1 56 ? 13.328 -20.078 -28.047 1 87.25 56 ARG B O 1
ATOM 1638 N N . GLY B 1 57 ? 11.938 -18.562 -29.109 1 84.38 57 GLY B N 1
ATOM 1639 C CA . GLY B 1 57 ? 11.695 -19.359 -30.297 1 84.38 57 GLY B CA 1
ATOM 1640 C C . GLY B 1 57 ? 10.336 -20.031 -30.297 1 84.38 57 GLY B C 1
ATOM 1641 O O . GLY B 1 57 ? 9.57 -19.891 -29.344 1 84.38 57 GLY B O 1
ATOM 1642 N N . LYS B 1 58 ? 10.031 -20.828 -31.391 1 85 58 LYS B N 1
ATOM 1643 C CA . LYS B 1 58 ? 8.75 -21.469 -31.625 1 85 58 LYS B CA 1
ATOM 1644 C C . LYS B 1 58 ? 8.352 -22.375 -30.469 1 85 58 LYS B C 1
ATOM 1646 O O . LYS B 1 58 ? 7.176 -22.484 -30.125 1 85 58 LYS B O 1
ATOM 1651 N N . TYR B 1 59 ? 9.344 -23.047 -29.797 1 84.88 59 TYR B N 1
ATOM 1652 C CA . TYR B 1 59 ? 9.062 -23.938 -28.688 1 84.88 59 TYR B CA 1
ATOM 1653 C C . TYR B 1 59 ? 9.5 -23.312 -27.359 1 84.88 59 TYR B C 1
ATOM 1655 O O . TYR B 1 59 ? 9.734 -24.016 -26.375 1 84.88 59 TYR B O 1
ATOM 1663 N N . GLY B 1 60 ? 9.562 -21.984 -27.453 1 92.75 60 GLY B N 1
ATOM 1664 C CA . GLY B 1 60 ? 10.023 -21.297 -26.266 1 92.75 60 GLY B CA 1
ATOM 1665 C C . GLY B 1 60 ? 8.891 -20.953 -25.312 1 92.75 60 GLY B C 1
ATOM 1666 O O . GLY B 1 60 ? 7.828 -21.578 -25.344 1 92.75 60 GLY B O 1
ATOM 1667 N N . GLY B 1 61 ? 9.188 -20.094 -24.266 1 95.12 61 GLY B N 1
ATOM 1668 C CA . GLY B 1 61 ? 8.234 -19.703 -23.234 1 95.12 61 GLY B CA 1
ATOM 1669 C C . GLY B 1 61 ? 8.812 -19.75 -21.828 1 95.12 61 GLY B C 1
ATOM 1670 O O . GLY B 1 61 ? 10.031 -19.688 -21.656 1 95.12 61 GLY B O 1
ATOM 1671 N N . TYR B 1 62 ? 7.875 -19.75 -20.953 1 96.81 62 TYR B N 1
ATOM 1672 C CA . TYR B 1 62 ? 8.242 -19.688 -19.547 1 96.81 62 TYR B CA 1
ATOM 1673 C C . TYR B 1 62 ? 7.902 -21 -18.844 1 96.81 62 TYR B C 1
ATOM 1675 O O . TYR B 1 62 ? 6.887 -21.625 -19.141 1 96.81 62 TYR B O 1
ATOM 1683 N N . GLN B 1 63 ? 8.773 -21.391 -17.984 1 97.31 63 GLN B N 1
ATOM 1684 C CA . GLN B 1 63 ? 8.609 -22.609 -17.188 1 97.31 63 GLN B CA 1
ATOM 1685 C C . GLN B 1 63 ? 9.188 -22.422 -15.781 1 97.31 63 GLN B C 1
ATOM 1687 O O . GLN B 1 63 ? 10.148 -21.688 -15.594 1 97.31 63 GLN B O 1
ATOM 1692 N N . ALA B 1 64 ? 8.547 -23.141 -14.805 1 97.75 64 ALA B N 1
ATOM 1693 C CA . ALA B 1 64 ? 9.109 -23.125 -13.453 1 97.75 64 ALA B CA 1
ATOM 1694 C C . ALA B 1 64 ? 10.5 -23.75 -13.43 1 97.75 64 ALA B C 1
ATOM 1696 O O . ALA B 1 64 ? 10.812 -24.625 -14.234 1 97.75 64 ALA B O 1
ATOM 1697 N N . ASN B 1 65 ? 11.32 -23.281 -12.586 1 97.06 65 ASN B N 1
ATOM 1698 C CA . ASN B 1 65 ? 12.609 -23.906 -12.32 1 97.06 65 ASN B CA 1
ATOM 1699 C C . ASN B 1 65 ? 12.75 -24.297 -10.852 1 97.06 65 ASN B C 1
ATOM 1701 O O . ASN B 1 65 ? 11.766 -24.297 -10.109 1 97.06 65 ASN B O 1
ATOM 1705 N N . ASP B 1 66 ? 13.93 -24.703 -10.398 1 95.44 66 ASP B N 1
ATOM 1706 C CA . ASP B 1 66 ? 14.141 -25.266 -9.062 1 95.44 66 ASP B CA 1
ATOM 1707 C C . ASP B 1 66 ? 13.945 -24.219 -7.984 1 95.44 66 ASP B C 1
ATOM 1709 O O . ASP B 1 66 ? 13.734 -24.547 -6.816 1 95.44 66 ASP B O 1
ATOM 1713 N N . GLN B 1 67 ? 13.945 -22.969 -8.383 1 96.94 67 GLN B N 1
ATOM 1714 C CA . GLN B 1 67 ? 13.852 -21.875 -7.414 1 96.94 67 GLN B CA 1
ATOM 1715 C C . GLN B 1 67 ? 12.414 -21.375 -7.289 1 96.94 67 GLN B C 1
ATOM 1717 O O . GLN B 1 67 ? 12.062 -20.734 -6.301 1 96.94 67 GLN B O 1
ATOM 1722 N N . THR B 1 68 ? 11.586 -21.641 -8.242 1 98.25 68 THR B N 1
ATOM 1723 C CA . THR B 1 68 ? 10.281 -21 -8.359 1 98.25 68 THR B CA 1
ATOM 1724 C C . THR B 1 68 ? 9.445 -21.234 -7.102 1 98.25 68 THR B C 1
ATOM 1726 O O . THR B 1 68 ? 8.906 -20.297 -6.523 1 98.25 68 THR B O 1
ATOM 1729 N N . MET B 1 69 ? 9.367 -22.453 -6.633 1 97.38 69 MET B N 1
ATOM 1730 C CA . MET B 1 69 ? 8.508 -22.797 -5.504 1 97.38 69 MET B CA 1
ATOM 1731 C C . MET B 1 69 ? 9.047 -22.203 -4.207 1 97.38 69 MET B C 1
ATOM 1733 O O . MET B 1 69 ? 8.289 -21.984 -3.26 1 97.38 69 MET B O 1
ATOM 1737 N N . LYS B 1 70 ? 10.367 -21.891 -4.16 1 97.81 70 LYS B N 1
ATOM 1738 C CA . LYS B 1 70 ? 11.023 -21.438 -2.939 1 97.81 70 LYS B CA 1
ATOM 1739 C C . LYS B 1 70 ? 10.969 -19.922 -2.811 1 97.81 70 LYS B C 1
ATOM 1741 O O . LYS B 1 70 ? 11.242 -19.359 -1.741 1 97.81 70 LYS B O 1
ATOM 1746 N N . VAL B 1 71 ? 10.555 -19.25 -3.85 1 98.19 71 VAL B N 1
ATOM 1747 C CA . VAL B 1 71 ? 10.5 -17.797 -3.822 1 98.19 71 VAL B CA 1
ATOM 1748 C C . VAL B 1 71 ? 9.555 -17.328 -2.713 1 98.19 71 VAL B C 1
ATOM 1750 O O . VAL B 1 71 ? 8.414 -17.797 -2.627 1 98.19 71 VAL B O 1
ATOM 1753 N N . ASN B 1 72 ? 10.016 -16.469 -1.817 1 97.69 72 ASN B N 1
ATOM 1754 C CA . ASN B 1 72 ? 9.102 -15.953 -0.804 1 97.69 72 ASN B CA 1
ATOM 1755 C C . ASN B 1 72 ? 8.414 -14.672 -1.272 1 97.69 72 ASN B C 1
ATOM 1757 O O . ASN B 1 72 ? 8.945 -13.961 -2.127 1 97.69 72 ASN B O 1
ATOM 1761 N N . LEU B 1 73 ? 7.352 -14.406 -0.716 1 98.56 73 LEU B N 1
ATOM 1762 C CA . LEU B 1 73 ? 6.527 -13.281 -1.152 1 98.56 73 LEU B CA 1
ATOM 1763 C C . LEU B 1 73 ? 7.188 -11.953 -0.799 1 98.56 73 LEU B C 1
ATOM 1765 O O . LEU B 1 73 ? 6.883 -10.922 -1.403 1 98.56 73 LEU B O 1
ATOM 1769 N N . ALA B 1 74 ? 8.109 -11.969 0.211 1 98.25 74 ALA B N 1
ATOM 1770 C CA . ALA B 1 74 ? 8.82 -10.734 0.551 1 98.25 74 ALA B CA 1
ATOM 1771 C C . ALA B 1 74 ? 9.695 -10.273 -0.609 1 98.25 74 ALA B C 1
ATOM 1773 O O . ALA B 1 74 ? 9.773 -9.078 -0.896 1 98.25 74 ALA B O 1
ATOM 1774 N N . GLU B 1 75 ? 10.359 -11.219 -1.259 1 97.12 75 GLU B N 1
ATOM 1775 C CA . GLU B 1 75 ? 11.188 -10.898 -2.418 1 97.12 75 GLU B CA 1
ATOM 1776 C C . GLU B 1 75 ? 10.352 -10.305 -3.545 1 97.12 75 GLU B C 1
ATOM 1778 O O . GLU B 1 75 ? 10.75 -9.312 -4.164 1 97.12 75 GLU B O 1
ATOM 1783 N N . LEU B 1 76 ? 9.211 -10.898 -3.781 1 97.81 76 LEU B N 1
ATOM 1784 C CA . LEU B 1 76 ? 8.312 -10.398 -4.812 1 97.81 76 LEU B CA 1
ATOM 1785 C C . LEU B 1 76 ? 7.746 -9.039 -4.418 1 97.81 76 LEU B C 1
ATOM 1787 O O . LEU B 1 76 ? 7.613 -8.148 -5.262 1 97.81 76 LEU B O 1
ATOM 1791 N N . PHE B 1 77 ? 7.422 -8.938 -3.131 1 97.12 77 PHE B N 1
ATOM 1792 C CA . PHE B 1 77 ? 6.883 -7.68 -2.623 1 97.12 77 PHE B CA 1
ATOM 1793 C C . PHE B 1 77 ? 7.855 -6.535 -2.869 1 97.12 77 PHE B C 1
ATOM 1795 O O . PHE B 1 77 ? 7.465 -5.473 -3.361 1 97.12 77 PHE B O 1
ATOM 1802 N N . VAL B 1 78 ? 9.078 -6.746 -2.576 1 95.5 78 VAL B N 1
ATOM 1803 C CA . VAL B 1 78 ? 10.109 -5.734 -2.762 1 95.5 78 VAL B CA 1
ATOM 1804 C C . VAL B 1 78 ? 10.305 -5.461 -4.25 1 95.5 78 VAL B C 1
ATOM 1806 O O . VAL B 1 78 ? 10.422 -4.309 -4.668 1 95.5 78 VAL B O 1
ATOM 1809 N N . ALA B 1 79 ? 10.305 -6.445 -5.008 1 94.75 79 ALA B N 1
ATOM 1810 C CA . ALA B 1 79 ? 10.57 -6.32 -6.441 1 94.75 79 ALA B CA 1
ATOM 1811 C C . ALA B 1 79 ? 9.477 -5.516 -7.133 1 94.75 79 ALA B C 1
ATOM 1813 O O . ALA B 1 79 ? 9.742 -4.789 -8.094 1 94.75 79 ALA B O 1
ATOM 1814 N N . PHE B 1 80 ? 8.266 -5.691 -6.652 1 93.88 80 PHE B N 1
ATOM 1815 C CA . PHE B 1 80 ? 7.152 -5.086 -7.375 1 93.88 80 PHE B CA 1
ATOM 1816 C C . PHE B 1 80 ? 6.578 -3.908 -6.598 1 93.88 80 PHE B C 1
ATOM 1818 O O . PHE B 1 80 ? 5.586 -3.305 -7.016 1 93.88 80 PHE B O 1
ATOM 1825 N N . SER B 1 81 ? 7.125 -3.686 -5.398 1 84.25 81 SER B N 1
ATOM 1826 C CA . SER B 1 81 ? 6.699 -2.521 -4.625 1 84.25 81 SER B CA 1
ATOM 1827 C C . SER B 1 81 ? 7.066 -1.224 -5.34 1 84.25 81 SER B C 1
ATOM 1829 O O . SER B 1 81 ? 8.219 -1.031 -5.738 1 84.25 81 SER B O 1
ATOM 1831 N N . GLU B 1 82 ? 6.602 -1.141 -6.633 1 63.66 82 GLU B N 1
ATOM 1832 C CA . GLU B 1 82 ? 7.027 0.043 -7.375 1 63.66 82 GLU B CA 1
ATOM 1833 C C . GLU B 1 82 ? 6.855 1.309 -6.539 1 63.66 82 GLU B C 1
ATOM 1835 O O . GLU B 1 82 ? 5.938 1.399 -5.719 1 63.66 82 GLU B O 1
ATOM 1840 N N . GLU B 1 83 ? 7.879 1.94 -6.344 1 55.44 83 GLU B N 1
ATOM 1841 C CA . GLU B 1 83 ? 7.723 3.373 -6.109 1 55.44 83 GLU B CA 1
ATOM 1842 C C . GLU B 1 83 ? 6.789 3.998 -7.145 1 55.44 83 GLU B C 1
ATOM 1844 O O . GLU B 1 83 ? 7.223 4.363 -8.242 1 55.44 83 GLU B O 1
ATOM 1849 N N . ARG B 1 84 ? 5.676 3.133 -7.562 1 48.38 84 ARG B N 1
ATOM 1850 C CA . ARG B 1 84 ? 4.84 3.635 -8.648 1 48.38 84 ARG B CA 1
ATOM 1851 C C . ARG B 1 84 ? 4.84 5.16 -8.68 1 48.38 84 ARG B C 1
ATOM 1853 O O . ARG B 1 84 ? 4.016 5.773 -9.359 1 48.38 84 ARG B O 1
ATOM 1860 N N . SER B 1 85 ? 4.961 5.801 -7.621 1 48.47 85 SER B N 1
ATOM 1861 C CA . SER B 1 85 ? 4.363 7.129 -7.723 1 48.47 85 SER B CA 1
ATOM 1862 C C . SER B 1 85 ? 5.09 7.984 -8.758 1 48.47 85 SER B C 1
ATOM 1864 O O . SER B 1 85 ? 6.223 8.414 -8.531 1 48.47 85 SER B O 1
ATOM 1866 N N . ASP B 1 86 ? 4.926 7.559 -10.109 1 48.91 86 ASP B N 1
ATOM 1867 C CA . ASP B 1 86 ? 5.262 8.711 -10.938 1 48.91 86 ASP B CA 1
ATOM 1868 C C . ASP B 1 86 ? 5.027 10.016 -10.188 1 48.91 86 ASP B C 1
ATOM 1870 O O . ASP B 1 86 ? 5.473 11.078 -10.633 1 48.91 86 ASP B O 1
ATOM 1874 N N . GLY B 1 87 ? 4.219 10.008 -9.055 1 61.72 87 GLY B N 1
ATOM 1875 C CA . GLY B 1 87 ? 3.975 11.297 -8.414 1 61.72 87 GLY B CA 1
ATOM 1876 C C . GLY B 1 87 ? 4.477 11.359 -6.988 1 61.72 87 GLY B C 1
ATOM 1877 O O . GLY B 1 87 ? 4.988 10.367 -6.461 1 61.72 87 GLY B O 1
ATOM 1878 N N . ARG B 1 88 ? 4.594 12.453 -6.504 1 81.12 88 ARG B N 1
ATOM 1879 C CA . ARG B 1 88 ? 5.004 12.875 -5.168 1 81.12 88 ARG B CA 1
ATOM 1880 C C . ARG B 1 88 ? 4.184 12.172 -4.094 1 81.12 88 ARG B C 1
ATOM 1882 O O . ARG B 1 88 ? 2.951 12.234 -4.109 1 81.12 88 ARG B O 1
ATOM 1889 N N . LEU B 1 89 ? 4.785 11.242 -3.344 1 87.88 89 LEU B N 1
ATOM 1890 C CA . LEU B 1 89 ? 4.109 10.531 -2.264 1 87.88 89 LEU B CA 1
ATOM 1891 C C . LEU B 1 89 ? 4.023 11.398 -1.013 1 87.88 89 LEU B C 1
ATOM 1893 O O . LEU B 1 89 ? 3.029 11.344 -0.283 1 87.88 89 LEU B O 1
ATOM 1897 N N . PHE B 1 90 ? 4.992 12.156 -0.864 1 91.56 90 PHE B N 1
ATOM 1898 C CA . PHE B 1 90 ? 5.059 12.953 0.355 1 91.56 90 PHE B CA 1
ATOM 1899 C C . PHE B 1 90 ? 4.895 14.438 0.043 1 91.56 90 PHE B C 1
ATOM 1901 O O . PHE B 1 90 ? 5.34 14.906 -1.006 1 91.56 90 PHE B O 1
ATOM 1908 N N . THR B 1 91 ? 4.344 15.078 0.979 1 92.75 91 THR B N 1
ATOM 1909 C CA . THR B 1 91 ? 4.195 16.531 0.875 1 92.75 91 THR B CA 1
ATOM 1910 C C . THR B 1 91 ? 5.301 17.234 1.644 1 92.75 91 THR B C 1
ATOM 1912 O O . THR B 1 91 ? 6.09 16.609 2.342 1 92.75 91 THR B O 1
ATOM 1915 N N . GLY B 1 92 ? 5.266 18.547 1.442 1 89.06 92 GLY B N 1
ATOM 1916 C CA . GLY B 1 92 ? 6.254 19.375 2.107 1 89.06 92 GLY B CA 1
ATOM 1917 C C . GLY B 1 92 ? 7.293 19.938 1.159 1 89.06 92 GLY B C 1
ATOM 1918 O O . GLY B 1 92 ? 7.309 19.609 -0.027 1 89.06 92 GLY B O 1
ATOM 1919 N N . ASP B 1 93 ? 8 20.828 1.729 1 88.69 93 ASP B N 1
ATOM 1920 C CA .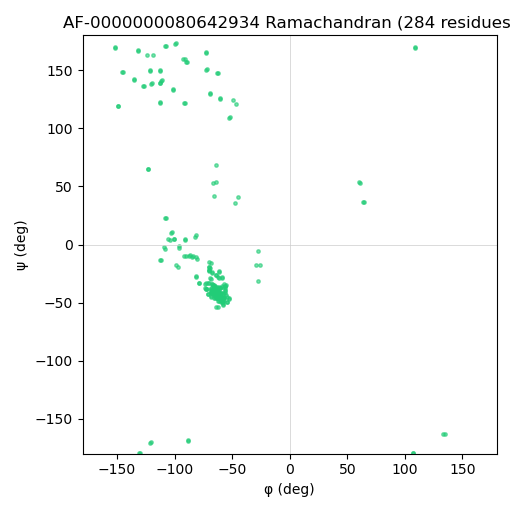 ASP B 1 93 ? 9.039 21.562 1.011 1 88.69 93 ASP B CA 1
ATOM 1921 C C . ASP B 1 93 ? 10.188 21.953 1.945 1 88.69 93 ASP B C 1
ATOM 1923 O O . ASP B 1 93 ? 9.992 22.766 2.859 1 88.69 93 ASP B O 1
ATOM 1927 N N . GLU B 1 94 ? 11.344 21.469 1.646 1 87.19 94 GLU B N 1
ATOM 1928 C CA . GLU B 1 94 ? 12.492 21.734 2.508 1 87.19 94 GLU B CA 1
ATOM 1929 C C . GLU B 1 94 ? 12.797 23.219 2.59 1 87.19 94 GLU B C 1
ATOM 1931 O O . GLU B 1 94 ? 13.422 23.688 3.551 1 87.19 94 GLU B O 1
ATOM 1936 N N . GLY B 1 95 ? 12.398 24 1.623 1 87.75 95 GLY B N 1
ATOM 1937 C CA . GLY B 1 95 ? 12.656 25.422 1.587 1 87.75 95 GLY B CA 1
ATOM 1938 C C . GLY B 1 95 ? 11.555 26.25 2.234 1 87.75 95 GLY B C 1
ATOM 1939 O O . GLY B 1 95 ? 11.609 27.484 2.244 1 87.75 95 GLY B O 1
ATOM 1940 N N . SER B 1 96 ? 10.641 25.594 2.777 1 89.88 96 SER B N 1
ATOM 1941 C CA . SER B 1 96 ? 9.508 26.297 3.375 1 89.88 96 SER B CA 1
ATOM 1942 C C . SER B 1 96 ? 9.914 27 4.664 1 89.88 96 SER B C 1
ATOM 1944 O O . SER B 1 96 ? 10.828 26.562 5.363 1 89.88 96 SER B O 1
ATOM 1946 N N . ASP B 1 97 ? 9.227 28.094 4.953 1 87.94 97 ASP B N 1
ATOM 1947 C CA . ASP B 1 97 ? 9.445 28.797 6.211 1 87.94 97 ASP B CA 1
ATOM 1948 C C . ASP B 1 97 ? 8.68 28.141 7.355 1 87.94 97 ASP B C 1
ATOM 1950 O O . ASP B 1 97 ? 8.922 28.438 8.523 1 87.94 97 ASP B O 1
ATOM 1954 N N . CYS B 1 98 ? 7.816 27.25 7.012 1 90.62 98 CYS B N 1
ATOM 1955 C CA . CYS B 1 98 ? 7.051 26.531 8.023 1 90.62 98 CYS B CA 1
ATOM 1956 C C . CYS B 1 98 ? 7.762 25.234 8.422 1 90.62 98 CYS B C 1
ATOM 1958 O O . CYS B 1 98 ? 8.062 24.406 7.574 1 90.62 98 CYS B O 1
ATOM 1960 N N . GLU B 1 99 ? 8.07 25.109 9.742 1 91.75 99 GLU B N 1
ATOM 1961 C CA . GLU B 1 99 ? 8.781 23.938 10.25 1 91.75 99 GLU B CA 1
ATOM 1962 C C . GLU B 1 99 ? 8.055 22.641 9.898 1 91.75 99 GLU B C 1
ATOM 1964 O O . GLU B 1 99 ? 8.688 21.625 9.617 1 91.75 99 GLU B O 1
ATOM 1969 N N . ILE B 1 100 ? 6.73 22.672 9.938 1 94.31 100 ILE B N 1
ATOM 1970 C CA . ILE B 1 100 ? 5.949 21.484 9.617 1 94.31 100 ILE B CA 1
ATOM 1971 C C . ILE B 1 100 ? 6.18 21.094 8.156 1 94.31 100 ILE B C 1
ATOM 1973 O O . ILE B 1 100 ? 6.559 19.969 7.867 1 94.31 100 ILE B O 1
ATOM 1977 N N . SER B 1 101 ? 5.977 22.047 7.258 1 93.19 101 SER B N 1
ATOM 1978 C CA . SER B 1 101 ? 6.117 21.797 5.828 1 93.19 101 SER B CA 1
ATOM 1979 C C . SER B 1 101 ? 7.539 21.375 5.477 1 93.19 101 SER B C 1
ATOM 1981 O O . SER B 1 101 ? 7.758 20.609 4.539 1 93.19 101 SER B O 1
ATOM 1983 N N . ARG B 1 102 ? 8.438 21.828 6.23 1 92.75 102 ARG B N 1
ATOM 1984 C CA . ARG B 1 102 ? 9.844 21.531 5.973 1 92.75 102 ARG B CA 1
ATOM 1985 C C . ARG B 1 102 ? 10.164 20.078 6.324 1 92.75 102 ARG B C 1
ATOM 1987 O O . ARG B 1 102 ? 10.945 19.422 5.629 1 92.75 102 ARG B O 1
ATOM 1994 N N . GLU B 1 103 ? 9.555 19.578 7.422 1 94.94 103 GLU B N 1
ATOM 1995 C CA . GLU B 1 103 ? 10.062 18.344 7.996 1 94.94 103 GLU B CA 1
ATOM 1996 C C . GLU B 1 103 ? 9.055 17.203 7.828 1 94.94 103 GLU B C 1
ATOM 1998 O O . GLU B 1 103 ? 9.398 16.031 8.008 1 94.94 103 GLU B O 1
ATOM 2003 N N . ILE B 1 104 ? 7.852 17.469 7.48 1 96.69 104 ILE B N 1
ATOM 2004 C CA . ILE B 1 104 ? 6.797 16.453 7.512 1 96.69 104 ILE B CA 1
ATOM 2005 C C . ILE B 1 104 ? 7.105 15.352 6.504 1 96.69 104 ILE B C 1
ATOM 2007 O O . ILE B 1 104 ? 6.832 14.172 6.758 1 96.69 104 ILE B O 1
ATOM 2011 N N . GLY B 1 105 ? 7.641 15.766 5.34 1 95.12 105 GLY B N 1
ATOM 2012 C CA . GLY B 1 105 ? 8.023 14.758 4.359 1 95.12 105 GLY B CA 1
ATOM 2013 C C . GLY B 1 105 ? 8.969 13.711 4.918 1 95.12 105 GLY B C 1
ATOM 2014 O O . GLY B 1 105 ? 8.789 12.516 4.68 1 95.12 105 GLY B O 1
ATOM 2015 N N . HIS B 1 106 ? 9.938 14.172 5.633 1 95.31 106 HIS B N 1
ATOM 2016 C CA . HIS B 1 106 ? 10.906 13.281 6.258 1 95.31 106 HIS B CA 1
ATOM 2017 C C . HIS B 1 106 ? 10.242 12.398 7.309 1 95.31 106 HIS B C 1
ATOM 2019 O O . HIS B 1 106 ? 10.492 11.188 7.355 1 95.31 106 HIS B O 1
ATOM 2025 N N . THR B 1 107 ? 9.453 12.992 8.102 1 97.25 107 THR B N 1
ATOM 2026 C CA . THR B 1 107 ? 8.758 12.258 9.148 1 97.25 107 THR B CA 1
ATOM 2027 C C . THR B 1 107 ? 7.887 11.148 8.555 1 97.25 107 THR B C 1
ATOM 2029 O O . THR B 1 107 ? 7.957 10 8.984 1 97.25 107 THR B O 1
ATOM 2032 N N . MET B 1 108 ? 7.121 11.492 7.516 1 96.94 108 MET B N 1
ATOM 2033 C CA . MET B 1 108 ? 6.219 10.523 6.906 1 96.94 108 MET B CA 1
ATOM 2034 C C . MET B 1 108 ? 7.004 9.453 6.152 1 96.94 108 MET B C 1
ATOM 2036 O O . MET B 1 108 ? 6.59 8.289 6.105 1 96.94 108 MET B O 1
ATOM 2040 N N . SER B 1 109 ? 8.102 9.844 5.594 1 95.56 109 SER B N 1
ATOM 2041 C CA . SER B 1 109 ? 8.953 8.859 4.934 1 95.56 109 SER B CA 1
ATOM 2042 C C . SER B 1 109 ? 9.445 7.809 5.922 1 95.56 109 SER B C 1
ATOM 2044 O O . SER B 1 109 ? 9.578 6.633 5.566 1 95.56 109 SER B O 1
ATOM 2046 N N . ASN B 1 110 ? 9.742 8.211 7.172 1 96.94 110 ASN B N 1
ATOM 2047 C CA . ASN B 1 110 ? 10.141 7.27 8.203 1 96.94 110 ASN B CA 1
ATOM 2048 C C . ASN B 1 110 ? 9.023 6.297 8.547 1 96.94 110 ASN B C 1
ATOM 2050 O O . ASN B 1 110 ? 9.258 5.102 8.734 1 96.94 110 ASN B O 1
ATOM 2054 N N . PHE B 1 111 ? 7.832 6.809 8.656 1 97.31 111 PHE B N 1
ATOM 2055 C CA . PHE B 1 111 ? 6.691 5.93 8.883 1 97.31 111 PHE B CA 1
ATOM 2056 C C . PHE B 1 111 ? 6.516 4.957 7.723 1 97.31 111 PHE B C 1
ATOM 2058 O O . PHE B 1 111 ? 6.211 3.781 7.934 1 97.31 111 PHE B O 1
ATOM 2065 N N . HIS B 1 112 ? 6.691 5.434 6.516 1 95.19 112 HIS B N 1
ATOM 2066 C CA . 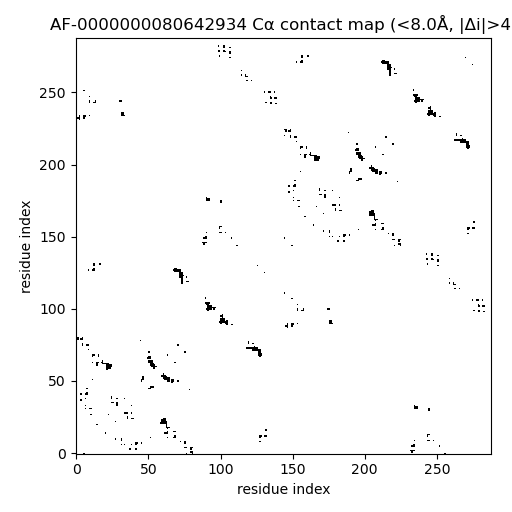HIS B 1 112 ? 6.57 4.602 5.324 1 95.19 112 HIS B CA 1
ATOM 2067 C C . HIS B 1 112 ? 7.594 3.467 5.34 1 95.19 112 HIS B C 1
ATOM 2069 O O . HIS B 1 112 ? 7.266 2.33 4.988 1 95.19 112 HIS B O 1
ATOM 2075 N N . LYS B 1 113 ? 8.797 3.795 5.707 1 96.25 113 LYS B N 1
ATOM 2076 C CA . LYS B 1 113 ? 9.852 2.783 5.785 1 96.25 113 LYS B CA 1
ATOM 2077 C C . LYS B 1 113 ? 9.477 1.683 6.773 1 96.25 113 LYS B C 1
ATOM 2079 O O . LYS B 1 113 ? 9.719 0.501 6.516 1 96.25 113 LYS B O 1
ATOM 2084 N N . ARG B 1 114 ? 8.938 2.057 7.859 1 97.12 114 ARG B N 1
ATOM 2085 C CA . ARG B 1 114 ? 8.516 1.08 8.859 1 97.12 114 ARG B CA 1
ATOM 2086 C C . ARG B 1 114 ? 7.363 0.226 8.336 1 97.12 114 ARG B C 1
ATOM 2088 O O . ARG B 1 114 ? 7.301 -0.975 8.609 1 97.12 114 ARG B O 1
ATOM 2095 N N . GLU B 1 115 ? 6.438 0.87 7.641 1 96.25 115 GLU B N 1
ATOM 2096 C CA . GLU B 1 115 ? 5.363 0.122 6.992 1 96.25 115 GLU B CA 1
ATOM 2097 C C . GLU B 1 115 ? 5.922 -0.969 6.082 1 96.25 115 GLU B C 1
ATOM 2099 O O . GLU B 1 115 ? 5.48 -2.117 6.137 1 96.25 115 GLU B O 1
ATOM 2104 N N . GLN B 1 116 ? 6.836 -0.553 5.27 1 95.38 116 GLN B N 1
ATOM 2105 C CA . GLN B 1 116 ? 7.438 -1.492 4.328 1 95.38 116 GLN B CA 1
ATOM 2106 C C . GLN B 1 116 ? 8.125 -2.639 5.062 1 95.38 116 GLN B C 1
ATOM 2108 O O . GLN B 1 116 ? 8 -3.801 4.668 1 95.38 116 GLN B O 1
ATOM 2113 N N . ALA B 1 117 ? 8.844 -2.297 6.141 1 97.44 117 ALA B N 1
ATOM 2114 C CA . ALA B 1 117 ? 9.547 -3.312 6.918 1 97.44 117 ALA B CA 1
ATOM 2115 C C . ALA B 1 117 ? 8.578 -4.312 7.531 1 97.44 117 ALA B C 1
ATOM 2117 O O . ALA B 1 117 ? 8.844 -5.516 7.562 1 97.44 117 ALA B O 1
ATOM 2118 N N . LEU B 1 118 ? 7.477 -3.855 8.039 1 97.81 118 LEU B N 1
ATOM 2119 C CA . LEU B 1 118 ? 6.453 -4.715 8.625 1 97.81 118 LEU B CA 1
ATOM 2120 C C . LEU B 1 118 ? 5.902 -5.688 7.586 1 97.81 118 LEU B C 1
ATOM 2122 O O . LEU B 1 118 ? 5.746 -6.879 7.867 1 97.81 118 LEU B O 1
ATOM 2126 N N . LEU B 1 119 ? 5.637 -5.148 6.414 1 97.38 119 LEU B N 1
ATOM 2127 C CA . LEU B 1 119 ? 5.047 -5.977 5.371 1 97.38 119 LEU B CA 1
ATOM 2128 C C . LEU B 1 119 ? 6.066 -6.961 4.812 1 97.38 119 LEU B C 1
ATOM 2130 O O . LEU B 1 119 ? 5.723 -8.102 4.5 1 97.38 119 LEU B O 1
ATOM 2134 N N . ILE B 1 120 ? 7.316 -6.492 4.676 1 97.81 120 ILE B N 1
ATOM 2135 C CA . ILE B 1 120 ? 8.383 -7.398 4.25 1 97.81 120 ILE B CA 1
ATOM 2136 C C . ILE B 1 120 ? 8.516 -8.547 5.25 1 97.81 120 ILE B C 1
ATOM 2138 O O . ILE B 1 120 ? 8.609 -9.711 4.859 1 97.81 120 ILE B O 1
ATOM 2142 N N . ASP B 1 121 ? 8.516 -8.242 6.508 1 98.19 121 ASP B N 1
ATOM 2143 C CA . ASP B 1 121 ? 8.609 -9.266 7.547 1 98.19 121 ASP B CA 1
ATOM 2144 C C . ASP B 1 121 ? 7.414 -10.211 7.488 1 98.19 121 ASP B C 1
ATOM 2146 O O . ASP B 1 121 ? 7.57 -11.422 7.68 1 98.19 121 ASP B O 1
ATOM 2150 N N . TYR B 1 122 ? 6.277 -9.758 7.297 1 97.88 122 TYR B N 1
ATOM 2151 C CA . TYR B 1 122 ? 5.062 -10.555 7.172 1 97.88 122 TYR B CA 1
ATOM 2152 C C . TYR B 1 122 ? 5.176 -11.555 6.023 1 97.88 122 TYR B C 1
ATOM 2154 O O . TYR B 1 122 ? 4.805 -12.719 6.168 1 97.88 122 TYR B O 1
ATOM 2162 N N . TYR B 1 123 ? 5.754 -11.133 4.852 1 98.19 123 TYR B N 1
ATOM 2163 C CA . TYR B 1 123 ? 5.773 -11.93 3.633 1 98.19 123 TYR B CA 1
ATOM 2164 C C . TYR B 1 123 ? 6.984 -12.859 3.609 1 98.19 123 TYR B C 1
ATOM 2166 O O . TYR B 1 123 ? 7.07 -13.758 2.77 1 98.19 123 TYR B O 1
ATOM 2174 N N . LYS B 1 124 ? 7.895 -12.664 4.551 1 97.94 124 LYS B N 1
ATOM 2175 C CA . LYS B 1 124 ? 9.148 -13.414 4.574 1 97.94 124 LYS B CA 1
ATOM 2176 C C . LYS B 1 124 ? 8.891 -14.906 4.785 1 97.94 124 LYS B C 1
ATOM 2178 O O . LYS B 1 124 ? 9.672 -15.742 4.32 1 97.94 124 LYS B O 1
ATOM 2183 N N . SER B 1 125 ? 7.801 -15.234 5.418 1 95.88 125 SER B N 1
ATOM 2184 C CA . SER B 1 125 ? 7.566 -16.625 5.801 1 95.88 125 SER B CA 1
ATOM 2185 C C . SER B 1 125 ? 6.609 -17.312 4.832 1 95.88 125 SER B C 1
ATOM 2187 O O . SER B 1 125 ? 6.191 -18.453 5.066 1 95.88 125 SER B O 1
ATOM 2189 N N . VAL B 1 126 ? 6.188 -16.688 3.779 1 98.38 126 VAL B N 1
ATOM 2190 C CA . VAL B 1 126 ? 5.25 -17.25 2.814 1 98.38 126 VAL B CA 1
ATOM 2191 C C . VAL B 1 126 ? 5.957 -17.469 1.477 1 98.38 126 VAL B C 1
ATOM 2193 O O . VAL B 1 126 ? 6.504 -16.531 0.898 1 98.38 126 VAL B O 1
ATOM 2196 N N . THR B 1 127 ? 5.961 -18.609 1 1 98.62 127 THR B N 1
ATOM 2197 C CA . THR B 1 127 ? 6.574 -18.922 -0.287 1 98.62 127 THR B CA 1
ATOM 2198 C C . THR B 1 127 ? 5.504 -19.219 -1.338 1 98.62 127 THR B C 1
ATOM 2200 O O . THR B 1 127 ? 4.324 -19.344 -1.009 1 98.62 127 THR B O 1
ATOM 2203 N N . ILE B 1 128 ? 5.945 -19.328 -2.588 1 98.75 128 ILE B N 1
ATOM 2204 C CA . ILE B 1 128 ? 5.047 -19.719 -3.668 1 98.75 128 ILE B CA 1
ATOM 2205 C C . ILE B 1 128 ? 4.473 -21.109 -3.379 1 98.75 128 ILE B C 1
ATOM 2207 O O . ILE B 1 128 ? 3.307 -21.375 -3.68 1 98.75 128 ILE B O 1
ATOM 2211 N N . HIS B 1 129 ? 5.289 -21.969 -2.822 1 98.25 129 HIS B N 1
ATOM 2212 C CA . HIS B 1 129 ? 4.805 -23.281 -2.408 1 98.25 129 HIS B CA 1
ATOM 2213 C C . HIS B 1 129 ? 3.648 -23.156 -1.422 1 98.25 129 HIS B C 1
ATOM 2215 O O . HIS B 1 129 ? 2.654 -23.875 -1.531 1 98.25 129 HIS B O 1
ATOM 2221 N N . ASP B 1 130 ? 3.799 -22.297 -0.44 1 98.38 130 ASP B N 1
ATOM 2222 C CA . ASP B 1 130 ? 2.75 -22.078 0.551 1 98.38 130 ASP B CA 1
ATOM 2223 C C . ASP B 1 130 ? 1.474 -21.547 -0.108 1 98.38 130 ASP B C 1
ATOM 2225 O O . ASP B 1 130 ? 0.37 -21.969 0.249 1 98.38 130 ASP B O 1
ATOM 2229 N N . VAL B 1 131 ? 1.605 -20.625 -1.059 1 98.38 131 VAL B N 1
ATOM 2230 C CA . VAL B 1 131 ? 0.454 -20.078 -1.771 1 98.38 131 VAL B CA 1
ATOM 2231 C C . VAL B 1 131 ? -0.258 -21.188 -2.533 1 98.38 131 VAL B C 1
ATOM 2233 O O . VAL B 1 131 ? -1.485 -21.297 -2.484 1 98.38 131 VAL B O 1
ATOM 2236 N N . LEU B 1 132 ? 0.526 -21.984 -3.268 1 98 132 LEU B N 1
ATOM 2237 C CA . LEU B 1 132 ? -0.049 -23.109 -3.992 1 98 132 LEU B CA 1
ATOM 2238 C C . LEU B 1 132 ? -0.87 -23.984 -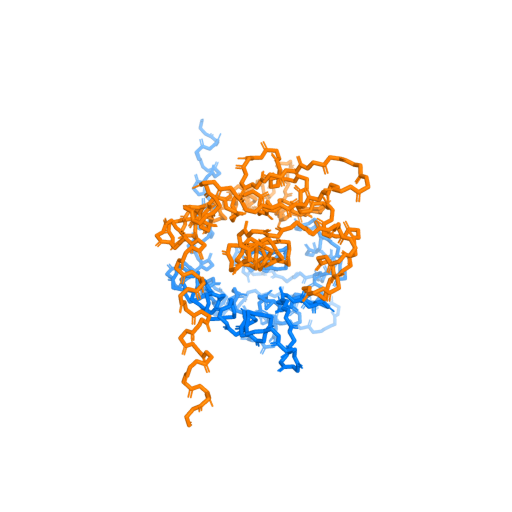3.061 1 98 132 LEU B C 1
ATOM 2240 O O . LEU B 1 132 ? -2 -24.359 -3.385 1 98 132 LEU B O 1
ATOM 2244 N N . ASN B 1 133 ? -0.31 -24.312 -1.895 1 97.44 133 ASN B N 1
ATOM 2245 C CA . ASN B 1 133 ? -1 -25.156 -0.925 1 97.44 133 ASN B CA 1
ATOM 2246 C C . ASN B 1 133 ? -2.287 -24.5 -0.43 1 97.44 133 ASN B C 1
ATOM 2248 O O . ASN B 1 133 ? -3.303 -25.172 -0.257 1 97.44 133 ASN B O 1
ATOM 2252 N N . GLU B 1 134 ? -2.248 -23.234 -0.174 1 96.75 134 GLU B N 1
ATOM 2253 C CA . GLU B 1 134 ? -3.426 -22.516 0.294 1 96.75 134 GLU B CA 1
ATOM 2254 C C . GLU B 1 134 ? -4.52 -22.484 -0.771 1 96.75 134 GLU B C 1
ATOM 2256 O O . GLU B 1 134 ? -5.699 -22.656 -0.461 1 96.75 134 GLU B O 1
ATOM 2261 N N . VAL B 1 135 ? -4.117 -22.281 -2.006 1 96.12 135 VAL B N 1
ATOM 2262 C CA . VAL B 1 135 ? -5.062 -22.25 -3.115 1 96.12 135 VAL B CA 1
ATOM 2263 C C . VAL B 1 135 ? -5.738 -23.609 -3.252 1 96.12 135 VAL B C 1
ATOM 2265 O O . VAL B 1 135 ? -6.957 -23.688 -3.42 1 96.12 135 VAL B O 1
ATOM 2268 N N . LEU B 1 136 ? -4.969 -24.672 -3.205 1 94.31 136 LEU B N 1
ATOM 2269 C CA . LEU B 1 136 ? -5.488 -26.031 -3.387 1 94.31 136 LEU B CA 1
ATOM 2270 C C . LEU B 1 136 ? -6.387 -26.422 -2.223 1 94.31 136 LEU B C 1
ATOM 2272 O O . LEU B 1 136 ? -7.359 -27.156 -2.406 1 94.31 136 LEU B O 1
ATOM 2276 N N . LYS B 1 137 ? -6.047 -25.922 -1.032 1 92.38 137 LYS B N 1
ATOM 2277 C CA . LYS B 1 137 ? -6.902 -26.156 0.127 1 92.38 137 LYS B CA 1
ATOM 2278 C C . LYS B 1 137 ? -8.266 -25.5 -0.041 1 92.38 137 LYS B C 1
ATOM 2280 O O . LYS B 1 137 ? -9.289 -26.094 0.312 1 92.38 137 LYS B O 1
ATOM 2285 N N . GLU B 1 138 ? -8.289 -24.359 -0.539 1 87.31 138 GLU B N 1
ATOM 2286 C CA . GLU B 1 138 ? -9.539 -23.625 -0.765 1 87.31 138 GLU B CA 1
ATOM 2287 C C . GLU B 1 138 ? -10.398 -24.328 -1.816 1 87.31 138 GLU B C 1
ATOM 2289 O O . GLU B 1 138 ? -11.625 -24.328 -1.72 1 87.31 138 GLU B O 1
ATOM 2294 N N . TYR B 1 139 ? -9.727 -24.875 -2.787 1 82 139 TYR B N 1
ATOM 2295 C CA . TYR B 1 139 ? -10.422 -25.594 -3.85 1 82 139 TYR B CA 1
ATOM 2296 C C . TYR B 1 139 ? -11.055 -26.875 -3.318 1 82 139 TYR B C 1
ATOM 2298 O O . TYR B 1 139 ? -12.164 -27.234 -3.701 1 82 139 TYR B O 1
ATOM 2306 N N . SER B 1 140 ? -10.336 -27.547 -2.477 1 82 140 SER B N 1
ATOM 2307 C CA . SER B 1 140 ? -10.836 -28.812 -1.921 1 82 140 SER B CA 1
ATOM 2308 C C . SER B 1 140 ? -12.016 -28.562 -0.992 1 82 140 SER B C 1
ATOM 2310 O O . SER B 1 140 ? -12.906 -29.422 -0.881 1 82 140 SER B O 1
ATOM 2312 N N . HIS B 1 141 ? -11.984 -27.531 -0.248 1 70.5 141 HIS B N 1
ATOM 2313 C CA . HIS B 1 141 ? -13.078 -27.234 0.674 1 70.5 141 HIS B CA 1
ATOM 2314 C C . HIS B 1 141 ? -14.344 -26.844 -0.08 1 70.5 141 HIS B C 1
ATOM 2316 O O . HIS B 1 141 ? -15.453 -27.031 0.431 1 70.5 141 HIS B O 1
ATOM 2322 N N . GLU B 1 142 ? -14.203 -26.266 -1.235 1 62.53 142 GLU B N 1
ATOM 2323 C CA . GLU B 1 142 ? -15.383 -25.891 -2.002 1 62.53 142 GLU B CA 1
ATOM 2324 C C . GLU B 1 142 ? -15.953 -27.078 -2.76 1 62.53 142 GLU B C 1
ATOM 2326 O O . GLU B 1 142 ? -17.156 -27.141 -3.027 1 62.53 142 GLU B O 1
ATOM 2331 N N . THR B 1 143 ? -15.133 -28.125 -3.164 1 59.66 143 THR B N 1
ATOM 2332 C CA . THR B 1 143 ? -15.617 -29.266 -3.928 1 59.66 143 THR B CA 1
ATOM 2333 C C . THR B 1 143 ? -16.266 -30.297 -3.004 1 59.66 143 THR B C 1
ATOM 2335 O O . THR B 1 143 ? -16.703 -31.344 -3.461 1 59.66 143 THR B O 1
ATOM 2338 N N . VAL B 1 144 ? -16.562 -30.219 -1.678 1 42.5 144 VAL B N 1
ATOM 2339 C CA . VAL B 1 144 ? -17.344 -31.141 -0.863 1 42.5 144 VAL B CA 1
ATOM 2340 C C . VAL B 1 144 ? -18.719 -30.531 -0.577 1 42.5 144 VAL B C 1
ATOM 2342 O O . VAL B 1 144 ? -18.812 -29.359 -0.215 1 42.5 144 VAL B O 1
#

Secondary structure (DSSP, 8-state):
--HHHHHHHHHHHHHHHSTT--B-HHHHHHHHT--HHHHHHHHHHHHHTTSSEEE-STT-EEE--TTGGG-BHHHHHHHH----TTS--S---TT-SSHHHHHHHHHHHHHHHHHHHHHHHHHTT-BHHHHHHHHHHHHHHH--/--HHHHHHHHHHHHHHHSTT--B-HHHHHHHHT--HHHHHHHHHHHHHTTSSEEE-STT-EEE--TTGGG-BHHHHHHHH-----SS--S-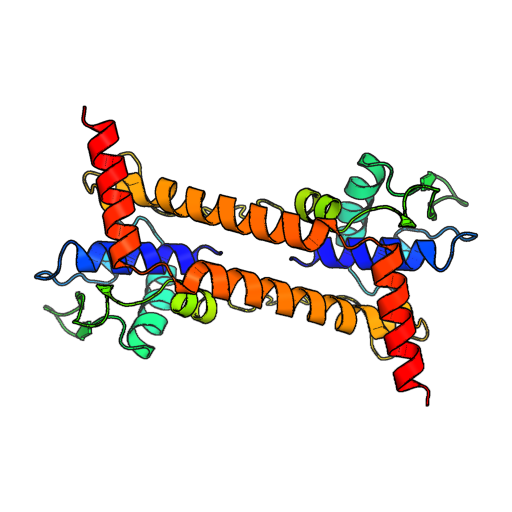--TT-SSHHHHHHHHHHHHHHHHHHHHHHHHHTT-BHHHHHHHHHHHHHHH--

Organism: Staphylococcus saprophyticus subsp. saprophyticus (strain ATCC 15305 / DSM 20229 / NCIMB 8711 / NCTC 7292 / S-41) (NCBI:txid342451)

Sequence (288 aa):
MNLEFNIAVHLLTFLVKHPDERYSSSELAERICVNPVQLRRVTRKLNDQQYLDASRGKYGGYQANDQTMKVNLAELFVAFSEERSDGRLFTGDEGSDCEISREIGHTMSNFHKREQALLIDYYKSVTIHDVLNEVLKEYSHETVMNLEFNIAVHLLTFLVKHPDERYSSSELAERICVNPVQLRRVTRKLNDQQYLDASRGKYGGYQANDQTMKVNLAELFVAFSEERSDGRLFTGDEGSDCEISREIGHTMSNFHKREQALLIDYYKSVTIHDVLNEVLKEYSHETV

InterPro domains:
  IPR000944 Transcription regulator Rrf2 [PF02082] (4-133)
  IPR000944 Transcription regulator Rrf2 [PS51197] (1-133)
  IPR000944 Transcription regulator Rrf2 [PTHR33221] (4-139)
  IPR036388 Winged helix-like DNA-binding domain superfamily [G3DSA:1.10.10.10] (1-143)
  IPR036390 Winged helix DNA-binding domain superfamily [SSF46785] (2-134)

Foldseek 3Di:
DDDLLVLLLVLLLVQVVVQPAFDALVRSCVVVVHDSVSSVVSVVLCVVVVLWDFDDDPRTHIHGDPNNQVAWSLVSCVSPVPPVPCDDPFAADCPDPDPCRNCVRVVVVVVVVVVSVVVSVVRVPHGSNNVSVVVVVVVVVVVD/DDDLLVLLLVLLLVQVVVQPAFDALVRSCVVVVHDSVSSVVSVVLCVVVVLWDFDDDPRTHIHGDPNNQVAWSLVSCVSPVPVPPCDDPFAADCPDPDPCRNCVRVVVVVVVVVVNVVVSVVRVPHGSNNVSVVVVVVVVVVVD

Solvent-accessible surface area (backbone atoms only — not comparable to full-atom values): 15332 Å² total; per-residue (Å²): 141,51,41,62,37,37,47,48,53,49,50,52,33,51,27,55,78,39,56,91,46,64,38,39,68,66,56,46,17,62,65,45,68,50,55,52,70,61,45,49,58,44,48,50,56,37,45,75,68,54,42,37,41,76,44,80,68,98,87,26,24,39,27,40,46,95,47,29,48,66,41,31,45,24,62,46,44,62,71,50,54,56,82,66,52,89,52,78,54,60,45,49,36,76,84,46,91,44,64,57,31,32,29,41,30,60,51,51,48,53,54,48,52,50,51,50,50,52,51,37,59,64,25,56,82,37,27,33,47,53,50,45,52,52,22,52,50,56,49,54,63,66,74,107,140,51,42,62,37,38,49,46,53,51,52,53,32,50,27,55,76,39,57,91,46,65,38,38,69,64,56,46,17,62,66,44,67,49,56,52,70,61,46,50,58,44,49,49,56,37,47,76,68,53,43,36,41,76,46,82,68,98,86,26,25,38,27,40,46,94,46,30,48,66,40,31,43,22,61,47,44,62,71,48,53,58,82,61,56,92,52,78,54,60,45,48,37,76,85,45,91,44,62,57,31,32,30,41,31,58,50,50,49,52,53,48,53,51,51,51,50,54,52,37,58,66,24,57,82,37,27,33,47,53,51,45,51,53,21,52,50,54,50,55,63,67,74,105